Protein AF-0000000079156625 (afdb_homodimer)

Organism: Lactuca saligna (NCBI:txid75948)

Secondary structure (DSSP, 8-state):
-----SS---HHHHHHHHHHHHHHTTTSSS--HHHHHHHHHHS-HHHHHHHHHHHHHHHSS-HHHHHHHH--HHHHHHHHHHHHHHH-HHHHHHHHHHHHHSSSS--HHHHHHHHHHHTTTTHHHHHHHHHHHHSS-HHHHHHHH--HHHHHHHHHHH-S--/-----SS---HHHHHHHHHHHHHHTTTSSS--HHHHHHHHHHS-HHHHHHHHHHHHHHHSS-HHHHHHHH--HHHHHHHHHHHHHHH-HHHHHHHHHHHHHSSSS--HHHHHHHHHHHTTTTHHHHHHHHHHHHSS-HHHHHHHH--HHHHHHHHHHH-S--

Foldseek 3Di:
DPPPPDPDQDLVVLLVLLVQQCCQFVVDDAGPVVSLCVPLVPDDLLSLLSSQVSNCVPPVDGPLVRLPVRDDDPSSVVSNLSNCCSNAVLLSLLVQLCVQQDDPAHVVVSNVVSLVVCLVPCLVSNQVNNCVVPVDGSLVSLCVRDDDPSNVVSSVSSDDND/DPPPPDPDQDLVVLLVLLVQQCVQFVVDDAGPVVSLCVPLVRDDLLSLLSSQVSNCVPPVDGPLVRLPVRDDDPSSVVSNLSNCCSNAVLLSLLVQLCVQQDDPAHVVVSNVVSLVVCLVPCLVSNQVNNCVVPVDGSLVSLCVRDDDPSNVVSSVSSDDND

Sequence (324 aa):
MPRSEGPDVDRTIVEQDAKALFNAGEKRLGTDEQTFRSIFSERSRPHMDAVSSAYKNMFGNTLKKAIKSETSGNFEYALVTILQSAENPGKYFAKVLRKAMKGLGTDDKTLTRVIVTRTEMDMQYIKAEYYKKYGKTLTDAVHSETSSNYRTFLLSLLGPNTMPRSEGPDVDRTIVEQDAKALFNAGEKRLGTDEQTFRSIFSERSRPHMDAVSSAYKNMFGNTLKKAIKSETSGNFEYALVTILQSAENPGKYFAKVLRKAMKGLGTDDKTLTRVIVTRTEMDMQYIKAEYYKKYGKTLTDAVHSETSSNYRTFLLSLLGPNT

Nearest PDB structures (foldseek):
  8w5s-assembly3_C  TM=9.407E-01  e=4.201E-12  Homo sapiens
  2hyw-assembly1_A  TM=9.465E-01  e=7.504E-12  Homo sapiens
  1mcx-assembly1_A  TM=9.518E-01  e=1.159E-11  Sus scrofa
  7qql-assembly3_B  TM=9.372E-01  e=1.159E-11  Homo sapiens
  7qql-assembly1_C  TM=9.344E-01  e=2.637E-11  Homo sapiens

InterPro domains:
  IPR001464 Annexin [PR00196] (21-47)
  IPR001464 Annexin [PR00196] (101-121)
  IPR001464 Annexin [PR00196] (145-158)
  IPR018252 Annexin repeat, conserved site [PS00223] (105-157)
  IPR018502 Annexin repeat [PF00191] (16-82)
  IPR018502 Annexin repeat [PF00191] (92-157)
  IPR018502 Annexin repeat [PS51897] (12-84)
  IPR018502 Annexin repeat [PS51897] (88-159)
  IPR018502 Annexin repeat [SM00335] (30-82)
  IPR018502 Annexin repeat [SM00335] (105-157)
  IPR037104 Annexin superfamily [G3DSA:1.10.220.10] (3-88)
  IPR037104 Annexin superfamily [G3DSA:1.10.220.10] (89-160)
  IPR037104 Annexin superfamily [SSF47874] (2-160)

Structure (mmCIF, N/CA/C/O backbone):
data_AF-0000000079156625-model_v1
#
loop_
_entity.id
_entity.type
_entity.pdbx_description
1 polymer Annexin
#
loop_
_atom_site.group_PDB
_atom_site.id
_atom_site.type_symbol
_atom_site.label_atom_id
_atom_site.label_a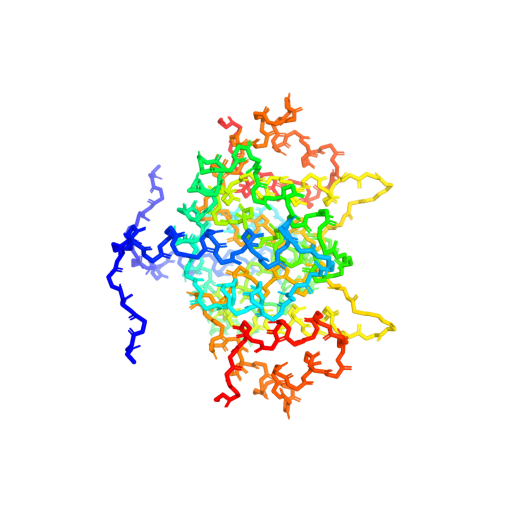lt_id
_atom_site.label_comp_id
_atom_site.label_asym_id
_atom_site.label_entity_id
_atom_site.label_seq_id
_atom_site.pdbx_PDB_ins_code
_atom_site.Cartn_x
_atom_site.Cartn_y
_atom_site.Cartn_z
_atom_site.occupancy
_atom_site.B_iso_or_equiv
_atom_site.auth_seq_id
_atom_site.auth_comp_id
_atom_site.auth_asym_id
_atom_site.auth_atom_id
_atom_site.pdbx_PDB_model_num
ATOM 1 N N . MET A 1 1 ? -2.869 9.516 29.156 1 22.44 1 MET A N 1
ATOM 2 C CA . MET A 1 1 ? -4.25 9.141 28.875 1 22.44 1 MET A CA 1
ATOM 3 C C . MET A 1 1 ? -4.328 8.273 27.625 1 22.44 1 MET A C 1
ATOM 5 O O . MET A 1 1 ? -3.771 8.625 26.578 1 22.44 1 MET A O 1
ATOM 9 N N . PRO A 1 2 ? -4.641 6.992 27.594 1 28.34 2 PRO A N 1
ATOM 10 C CA . PRO A 1 2 ? -4.598 6.133 26.406 1 28.34 2 PRO A CA 1
ATOM 11 C C . PRO A 1 2 ? -5.391 6.707 25.234 1 28.34 2 PRO A C 1
ATOM 13 O O . PRO A 1 2 ? -6.305 7.508 25.438 1 28.34 2 PRO A O 1
ATOM 16 N N . ARG A 1 3 ? -4.793 6.633 24.031 1 35.5 3 ARG A N 1
ATOM 17 C CA . ARG A 1 3 ? -5.535 7.07 22.844 1 35.5 3 ARG A CA 1
ATOM 18 C C . ARG A 1 3 ? -7 6.656 22.938 1 35.5 3 ARG A C 1
ATOM 20 O O . ARG A 1 3 ? -7.316 5.57 23.438 1 35.5 3 ARG A O 1
ATOM 27 N N . SER A 1 4 ? -7.957 7.504 23.281 1 40.31 4 SER A N 1
ATOM 28 C CA . SER A 1 4 ? -9.375 7.145 23.297 1 40.31 4 SER A CA 1
ATOM 29 C C . SER A 1 4 ? -9.695 6.137 22.188 1 40.31 4 SER A C 1
ATOM 31 O O . SER A 1 4 ? -9.383 6.371 21.016 1 40.31 4 SER A O 1
ATOM 33 N N . GLU A 1 5 ? -9.555 4.953 22.359 1 38.25 5 GLU A N 1
ATOM 34 C CA . GLU A 1 5 ? -9.82 3.83 21.453 1 38.25 5 GLU A CA 1
ATOM 35 C C . GLU A 1 5 ? -11.117 4.043 20.672 1 38.25 5 GLU A C 1
ATOM 37 O O . GLU A 1 5 ? -11.508 3.197 19.875 1 38.25 5 GLU A O 1
ATOM 42 N N . GLY A 1 6 ? -12.25 4.457 21.328 1 42.78 6 GLY A N 1
ATOM 43 C CA . GLY A 1 6 ? -13.523 4.367 20.641 1 42.78 6 GLY A CA 1
ATOM 44 C C . GLY A 1 6 ? -13.578 5.219 19.391 1 42.78 6 GLY A C 1
ATOM 45 O O . GLY A 1 6 ? -12.773 6.141 19.219 1 42.78 6 GLY A O 1
ATOM 46 N N . PRO A 1 7 ? -14.156 4.777 18.188 1 52.47 7 PRO A N 1
ATOM 47 C CA . PRO A 1 7 ? -14.398 5.453 16.922 1 52.47 7 PRO A CA 1
ATOM 48 C C . PRO A 1 7 ? -14.836 6.906 17.094 1 52.47 7 PRO A C 1
ATOM 50 O O . PRO A 1 7 ? -15 7.625 16.094 1 52.47 7 PRO A O 1
ATOM 53 N N . ASP A 1 8 ? -15.312 7.262 18.203 1 68.19 8 ASP A N 1
ATOM 54 C CA . ASP A 1 8 ? -16.031 8.531 18.219 1 68.19 8 ASP A CA 1
ATOM 55 C C . ASP A 1 8 ? -15.055 9.711 18.281 1 68.19 8 ASP A C 1
ATOM 57 O O . ASP A 1 8 ? -14.273 9.828 19.219 1 68.19 8 ASP A O 1
ATOM 61 N N . VAL A 1 9 ? -14.789 10.211 17.109 1 87.62 9 VAL A N 1
ATOM 62 C CA . VAL A 1 9 ? -13.992 11.422 16.938 1 87.62 9 VAL A CA 1
ATOM 63 C C . VAL A 1 9 ? -14.531 12.539 17.828 1 87.62 9 VAL A C 1
ATOM 65 O O . VAL A 1 9 ? -15.727 12.836 17.812 1 87.62 9 VAL A O 1
ATOM 68 N N . ASP A 1 10 ? -13.719 12.898 18.797 1 93.94 10 ASP A N 1
ATOM 69 C CA . ASP A 1 10 ? -14.055 14.008 19.688 1 93.94 10 ASP A CA 1
ATOM 70 C C . ASP A 1 10 ? -14.023 15.344 18.953 1 93.94 10 ASP A C 1
ATOM 72 O O . ASP A 1 10 ? -12.953 15.828 18.578 1 93.94 10 ASP A O 1
ATOM 76 N N . ARG A 1 11 ? -15.141 15.969 18.844 1 94.94 11 ARG A N 1
ATOM 77 C CA . ARG A 1 11 ? -15.289 17.203 18.062 1 94.94 11 ARG A CA 1
ATOM 78 C C . ARG A 1 11 ? -14.469 18.328 18.672 1 94.94 11 ARG A C 1
ATOM 80 O O . ARG A 1 11 ? -13.93 19.172 17.953 1 94.94 11 ARG A O 1
ATOM 87 N N . THR A 1 12 ? -14.414 18.344 19.922 1 97.06 12 THR A N 1
ATOM 88 C CA . THR A 1 12 ? -13.664 19.391 20.594 1 97.06 12 THR A CA 1
ATOM 89 C C . THR A 1 12 ? -12.172 19.281 20.281 1 97.06 12 THR A C 1
ATOM 91 O O . THR A 1 12 ? -11.531 20.281 19.953 1 97.06 12 THR A O 1
ATOM 94 N N . ILE A 1 13 ? -11.664 18.062 20.359 1 97.75 13 ILE A N 1
ATOM 95 C CA . ILE A 1 13 ? -10.25 17.859 20.078 1 97.75 13 ILE A CA 1
ATOM 96 C C . ILE A 1 13 ? -9.984 18.141 18.594 1 97.75 13 ILE A C 1
ATOM 98 O O . ILE A 1 13 ? -8.938 18.703 18.25 1 97.75 13 ILE A O 1
ATOM 102 N N . VAL A 1 14 ? -10.891 17.781 17.812 1 98.38 14 VAL A N 1
ATOM 103 C CA . VAL A 1 14 ? -10.797 18.031 16.375 1 98.38 14 VAL A CA 1
ATOM 104 C C . VAL A 1 14 ? -10.633 19.531 16.125 1 98.38 14 VAL A C 1
ATOM 106 O O . VAL A 1 14 ? -9.734 19.953 15.383 1 98.38 14 VAL A O 1
ATOM 109 N N . GLU A 1 15 ? -11.5 20.297 16.703 1 98.25 15 GLU A N 1
ATOM 110 C CA . GLU A 1 15 ? -11.453 21.734 16.5 1 98.25 15 GLU A CA 1
ATOM 111 C C . GLU A 1 15 ? -10.172 22.328 17.094 1 98.25 15 GLU A C 1
ATOM 113 O O . GLU A 1 15 ? -9.602 23.266 16.531 1 98.25 15 GLU A O 1
ATOM 118 N N . GLN A 1 16 ? -9.789 21.812 18.156 1 98.38 16 GLN A N 1
ATOM 119 C CA . GLN A 1 16 ? -8.539 22.234 18.781 1 98.38 16 GLN A CA 1
ATOM 120 C C . GLN A 1 16 ? -7.348 21.953 17.859 1 98.38 16 GLN A C 1
ATOM 122 O O . GLN A 1 16 ? -6.465 22.797 17.703 1 98.38 16 GLN A O 1
ATOM 127 N N . ASP A 1 17 ? -7.32 20.766 17.297 1 98.56 17 ASP A N 1
ATOM 128 C CA . ASP A 1 17 ? -6.238 20.406 16.375 1 98.56 17 ASP A CA 1
ATOM 129 C C . ASP A 1 17 ? -6.262 21.281 15.125 1 98.56 17 ASP A C 1
ATOM 131 O O . ASP A 1 17 ? -5.215 21.719 14.648 1 98.56 17 ASP A O 1
ATOM 135 N N . ALA A 1 18 ? -7.453 21.531 14.602 1 98.56 18 ALA A N 1
ATOM 136 C CA . ALA A 1 18 ? -7.566 22.422 13.445 1 98.56 18 ALA A CA 1
ATOM 137 C C . ALA A 1 18 ? -7 23.797 13.758 1 98.56 18 ALA A C 1
ATOM 139 O O . ALA A 1 18 ? -6.238 24.359 12.961 1 98.56 18 ALA A O 1
ATOM 140 N N . LYS A 1 19 ? -7.352 24.312 14.914 1 98.38 19 LYS A N 1
ATOM 141 C CA . LYS A 1 19 ? -6.852 25.625 15.336 1 98.38 19 LYS A CA 1
ATOM 142 C C . LYS A 1 19 ? -5.34 25.594 15.539 1 98.38 19 LYS A C 1
ATOM 144 O O . LYS A 1 19 ? -4.641 26.547 15.164 1 98.38 19 LYS A O 1
ATOM 149 N N . ALA A 1 20 ? -4.895 24.547 16.156 1 98.5 20 ALA A N 1
ATOM 150 C CA . ALA A 1 20 ? -3.459 24.406 16.391 1 98.5 20 ALA A CA 1
ATOM 151 C C . ALA A 1 20 ? -2.688 24.391 15.078 1 98.5 20 ALA A C 1
ATOM 153 O O . ALA A 1 20 ? -1.635 25.031 14.969 1 98.5 20 ALA A O 1
ATOM 154 N N . LEU A 1 21 ? -3.184 23.734 14.109 1 98.38 21 LEU A N 1
ATOM 155 C CA . LEU A 1 21 ? -2.537 23.656 12.805 1 98.38 21 LEU A CA 1
ATOM 156 C C . LEU A 1 21 ? -2.564 25.016 12.117 1 98.38 21 LEU A C 1
ATOM 158 O O . LEU A 1 21 ? -1.577 25.438 11.5 1 98.38 21 LEU A O 1
ATOM 162 N N . PHE A 1 22 ? -3.664 25.688 12.211 1 98 22 PHE A N 1
ATOM 163 C CA . PHE A 1 22 ? -3.785 27.016 11.617 1 98 22 PHE A CA 1
ATOM 164 C C . PHE A 1 22 ? -2.771 27.984 12.227 1 98 22 PHE A C 1
ATOM 166 O O . PHE A 1 22 ? -2.074 28.688 11.508 1 98 22 PHE A O 1
ATOM 173 N N . ASN A 1 23 ? -2.686 27.922 13.57 1 97.75 23 ASN A N 1
ATOM 174 C CA . ASN A 1 23 ? -1.759 28.781 14.297 1 97.75 23 ASN A CA 1
ATOM 175 C C . ASN A 1 23 ? -0.306 28.422 13.992 1 97.75 23 ASN A C 1
ATOM 177 O O . ASN A 1 23 ? 0.559 29.297 13.977 1 97.75 23 ASN A O 1
ATOM 181 N N . ALA A 1 24 ? -0.064 27.172 13.695 1 97.69 24 ALA A N 1
ATOM 182 C CA . ALA A 1 24 ? 1.287 26.656 13.469 1 97.69 24 ALA A CA 1
ATOM 183 C C . ALA A 1 24 ? 1.753 26.938 12.047 1 97.69 24 ALA A C 1
ATOM 185 O O . ALA A 1 24 ? 2.941 26.812 11.734 1 97.69 24 ALA A O 1
ATOM 186 N N . GLY A 1 25 ? 0.87 27.344 11.227 1 94.81 25 GLY A N 1
ATOM 187 C CA . GLY A 1 25 ? 1.196 27.531 9.828 1 94.81 25 GLY A CA 1
ATOM 188 C C . GLY A 1 25 ? 0.835 28.906 9.305 1 94.81 25 GLY A C 1
ATOM 189 O O . GLY A 1 25 ? 1.654 29.828 9.352 1 94.81 25 GLY A O 1
ATOM 190 N N . GLU A 1 26 ? -0.393 29.078 8.961 1 89.12 26 GLU A N 1
ATOM 191 C CA . GLU A 1 26 ? -0.86 30.234 8.211 1 89.12 26 GLU A CA 1
ATOM 192 C C . GLU A 1 26 ? -0.824 31.5 9.062 1 89.12 26 GLU A C 1
ATOM 194 O O . GLU A 1 26 ? -0.693 32.625 8.539 1 89.12 26 GLU A O 1
ATOM 199 N N . LYS A 1 27 ? -0.922 31.391 10.328 1 87.75 27 LYS A N 1
ATOM 200 C CA . LYS A 1 27 ? -1.071 32.562 11.195 1 87.75 27 LYS A CA 1
ATOM 201 C C . LYS A 1 27 ? 0.284 33.031 11.703 1 87.75 27 LYS A C 1
ATOM 203 O O . LYS A 1 27 ? 0.351 33.906 12.586 1 87.75 27 LYS A O 1
ATOM 208 N N . ARG A 1 28 ? 1.403 32.438 11.25 1 86.25 28 ARG A N 1
ATOM 209 C CA . ARG A 1 28 ? 2.707 32.875 11.742 1 86.25 28 ARG A CA 1
ATOM 210 C C . ARG A 1 28 ? 3.723 32.969 10.602 1 86.25 28 ARG A C 1
ATOM 212 O O . ARG A 1 28 ? 3.525 32.375 9.547 1 86.25 28 ARG A O 1
ATOM 219 N N . LEU A 1 29 ? 4.738 33.719 11.039 1 87.88 29 LEU A N 1
ATOM 220 C CA . LEU A 1 29 ? 5.898 33.719 10.148 1 87.88 29 LEU A CA 1
ATOM 221 C C . LEU A 1 29 ? 6.691 32.406 10.32 1 87.88 29 LEU A C 1
ATOM 223 O O . LEU A 1 29 ? 7.125 32.094 11.43 1 87.88 29 LEU A O 1
ATOM 227 N N . GLY A 1 30 ? 6.805 31.75 9.234 1 88.06 30 GLY A N 1
ATOM 228 C CA . GLY A 1 30 ? 7.418 30.438 9.297 1 88.06 30 GLY A CA 1
ATOM 229 C C . GLY A 1 30 ? 6.434 29.328 9.648 1 88.06 30 GLY A C 1
ATOM 230 O O . GLY A 1 30 ? 5.223 29.547 9.609 1 88.06 30 GLY A O 1
ATOM 231 N N . THR A 1 31 ? 6.887 28.125 9.781 1 93.5 31 THR A N 1
ATOM 232 C CA . THR A 1 31 ? 6.02 26.984 10.078 1 93.5 31 THR A CA 1
ATOM 233 C C . THR A 1 31 ? 6.531 26.219 11.297 1 93.5 31 THR A C 1
ATOM 235 O O . THR A 1 31 ? 7.73 25.969 11.414 1 93.5 31 THR A O 1
ATOM 238 N N . ASP A 1 32 ? 5.633 26.062 12.289 1 96 32 ASP A N 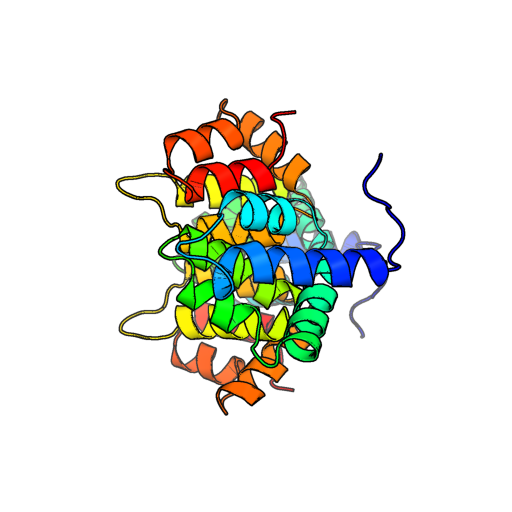1
ATOM 239 C CA . ASP A 1 32 ? 5.906 25.156 13.398 1 96 32 ASP A CA 1
ATOM 240 C C . ASP A 1 32 ? 5.719 23.703 12.984 1 96 32 ASP A C 1
ATOM 242 O O . ASP A 1 32 ? 4.676 23.109 13.25 1 96 32 ASP A O 1
ATOM 246 N N . GLU A 1 33 ? 6.758 23.078 12.539 1 95.06 33 GLU A N 1
ATOM 247 C CA . GLU A 1 33 ? 6.691 21.734 11.992 1 95.06 33 GLU A CA 1
ATOM 248 C C . GLU A 1 33 ? 6.453 20.703 13.094 1 95.06 33 GLU A C 1
ATOM 250 O O . GLU A 1 33 ? 5.918 19.625 12.836 1 95.06 33 GLU A O 1
ATOM 255 N N . GLN A 1 34 ? 6.883 21.078 14.281 1 95.62 34 GLN A N 1
ATOM 256 C CA . GLN A 1 34 ? 6.684 20.156 15.398 1 95.62 34 GLN A CA 1
ATOM 257 C C . GLN A 1 34 ? 5.195 19.922 15.664 1 95.62 34 GLN A C 1
ATOM 259 O O . GLN A 1 34 ? 4.777 18.797 15.938 1 95.62 34 GLN A O 1
ATOM 264 N N . THR A 1 35 ? 4.406 20.984 15.602 1 97.56 35 THR A N 1
ATOM 265 C CA . THR A 1 35 ? 2.967 20.859 15.805 1 97.56 35 THR A CA 1
ATOM 266 C C . THR A 1 35 ? 2.34 19.984 14.719 1 97.56 35 THR A C 1
ATOM 268 O O . THR A 1 35 ? 1.523 19.109 15.008 1 97.56 35 THR A O 1
ATOM 271 N N . PHE A 1 36 ? 2.721 20.219 13.461 1 97.81 36 PHE A N 1
ATOM 272 C CA . PHE A 1 36 ? 2.256 19.375 12.367 1 97.81 36 PHE A CA 1
ATOM 273 C C . PHE A 1 36 ? 2.635 17.922 12.609 1 97.81 36 PHE A C 1
ATOM 275 O O . PHE A 1 36 ? 1.777 17.031 12.562 1 97.81 36 PHE A O 1
ATOM 282 N N . ARG A 1 37 ? 3.902 17.703 12.93 1 96.62 37 ARG A N 1
ATOM 283 C CA . ARG A 1 37 ? 4.418 16.344 13.141 1 96.62 37 ARG A CA 1
ATOM 284 C C . ARG A 1 37 ? 3.646 15.641 14.25 1 96.62 37 ARG A C 1
ATOM 286 O O . ARG A 1 37 ? 3.242 14.484 14.094 1 96.62 37 ARG A O 1
ATOM 293 N N . SER A 1 38 ? 3.438 16.344 15.336 1 97.25 38 SER A N 1
ATOM 294 C CA . SER A 1 38 ? 2.768 15.75 16.484 1 97.25 38 SER A CA 1
ATOM 295 C C . SER A 1 38 ? 1.331 15.359 16.156 1 97.25 38 SER A C 1
ATOM 297 O O . SER A 1 38 ? 0.925 14.219 16.375 1 97.25 38 SER A O 1
ATOM 299 N N . ILE A 1 39 ? 0.568 16.203 15.562 1 98.06 39 ILE A N 1
ATOM 300 C CA . ILE A 1 39 ? -0.844 15.953 15.289 1 98.06 39 ILE A CA 1
ATOM 301 C C . ILE A 1 39 ? -0.982 14.859 14.227 1 98.06 39 ILE A C 1
ATOM 303 O O . ILE A 1 39 ? -1.729 13.898 14.414 1 98.06 39 ILE A O 1
ATOM 307 N N . PHE A 1 40 ? -0.193 14.93 13.188 1 98 40 PHE A N 1
ATOM 308 C CA . PHE A 1 40 ? -0.322 14 12.07 1 98 40 PHE A CA 1
ATOM 309 C C . PHE A 1 40 ? 0.186 12.617 12.461 1 98 40 PHE A C 1
ATOM 311 O O . PHE A 1 40 ? -0.279 11.602 11.93 1 98 40 PHE A O 1
ATOM 318 N N . SER A 1 41 ? 1.138 12.523 13.359 1 96.69 41 SER A N 1
ATOM 319 C CA . SER A 1 41 ? 1.678 11.211 13.711 1 96.69 41 SER A CA 1
ATOM 320 C C . SER A 1 41 ? 0.858 10.562 14.82 1 96.69 41 SER A C 1
ATOM 322 O O . SER A 1 41 ? 0.832 9.336 14.938 1 96.69 41 SER A O 1
ATOM 324 N N . GLU A 1 42 ? 0.089 11.336 15.609 1 96 42 GLU A N 1
ATOM 325 C CA . GLU A 1 42 ? -0.562 10.812 16.797 1 96 42 GLU A CA 1
ATOM 326 C C . GLU A 1 42 ? -2.043 10.547 16.547 1 96 42 GLU A C 1
ATOM 328 O O . GLU A 1 42 ? -2.66 9.734 17.25 1 96 42 GLU A O 1
ATOM 333 N N . ARG A 1 43 ? -2.586 11.242 15.617 1 97 43 ARG A N 1
ATOM 334 C CA . ARG A 1 43 ? -4.027 11.156 15.414 1 97 43 ARG A CA 1
ATOM 335 C C . ARG A 1 43 ? -4.379 10.086 14.391 1 97 43 ARG A C 1
ATOM 337 O O . ARG A 1 43 ? -3.607 9.828 13.461 1 97 43 ARG A O 1
ATOM 344 N N . SER A 1 44 ? -5.598 9.5 14.594 1 96.12 44 SER A N 1
ATOM 345 C CA . SER A 1 44 ? -6.078 8.445 13.711 1 96.12 44 SER A CA 1
ATOM 346 C C . SER A 1 44 ? -6.586 9.016 12.391 1 96.12 44 SER A C 1
ATOM 348 O O . SER A 1 44 ? -6.836 10.219 12.281 1 96.12 44 SER A O 1
ATOM 350 N N . ARG A 1 45 ? -6.758 8.141 11.445 1 95.44 45 ARG A N 1
ATOM 351 C CA . ARG A 1 45 ? -7.23 8.531 10.125 1 95.44 45 ARG A CA 1
ATOM 352 C C . ARG A 1 45 ? -8.617 9.172 10.203 1 95.44 45 ARG A C 1
ATOM 354 O O . ARG A 1 45 ? -8.852 10.242 9.633 1 95.44 45 ARG A O 1
ATOM 361 N N . PRO A 1 46 ? -9.578 8.547 10.914 1 96.94 46 PRO A N 1
ATOM 362 C CA . PRO A 1 46 ? -10.875 9.219 11.023 1 96.94 46 PRO A CA 1
ATOM 363 C C . PRO A 1 46 ? -10.781 10.594 11.664 1 96.94 46 PRO A C 1
ATOM 365 O O . PRO A 1 46 ? -11.484 11.523 11.258 1 96.94 46 PRO A O 1
ATOM 368 N N . HIS A 1 47 ? -9.922 10.703 12.672 1 97.94 47 HIS A N 1
ATOM 369 C CA . HIS A 1 47 ? -9.727 12 13.312 1 97.94 47 HIS A CA 1
ATOM 370 C C . HIS A 1 47 ? -9.164 13.023 12.328 1 97.94 47 HIS A C 1
ATOM 372 O O . HIS A 1 47 ? -9.641 14.156 12.273 1 97.94 47 HIS A O 1
ATOM 378 N N . MET A 1 48 ? -8.211 12.641 11.531 1 98.19 48 MET A N 1
ATOM 379 C CA . MET A 1 48 ? -7.59 13.555 10.578 1 98.19 48 MET A CA 1
ATOM 380 C C . MET A 1 48 ? -8.586 13.977 9.508 1 98.19 48 MET A C 1
ATOM 382 O O . MET A 1 48 ? -8.539 15.109 9.023 1 98.19 48 MET A O 1
ATOM 386 N N . ASP A 1 49 ? -9.445 13.047 9.133 1 98.25 49 ASP A N 1
ATOM 387 C CA . ASP A 1 49 ? -10.516 13.398 8.203 1 98.25 49 ASP A CA 1
ATOM 388 C C . ASP A 1 49 ? -11.414 14.484 8.789 1 98.25 49 ASP A C 1
ATOM 390 O O . ASP A 1 49 ? -11.75 15.453 8.102 1 98.25 49 ASP A O 1
ATO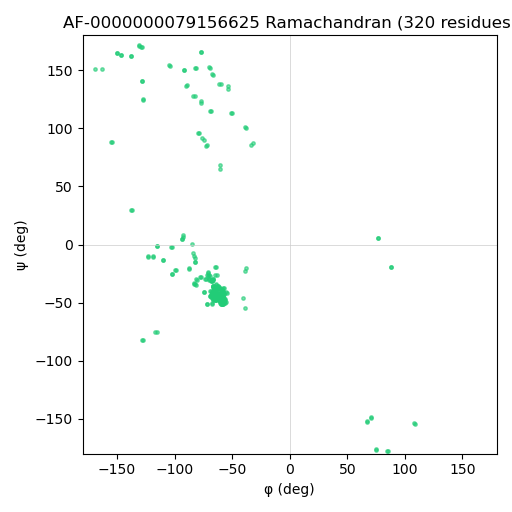M 394 N N . ALA A 1 50 ? -11.758 14.352 10.031 1 98.44 50 ALA A N 1
ATOM 395 C CA . ALA A 1 50 ? -12.578 15.344 10.727 1 98.44 50 ALA A CA 1
ATOM 396 C C . ALA A 1 50 ? -11.836 16.672 10.859 1 98.44 50 ALA A C 1
ATOM 398 O O . ALA A 1 50 ? -12.438 17.734 10.703 1 98.44 50 ALA A O 1
ATOM 399 N N . VAL A 1 51 ? -10.547 16.609 11.133 1 98.69 51 VAL A N 1
ATOM 400 C CA . VAL A 1 51 ? -9.727 17.812 11.25 1 98.69 51 VAL A CA 1
ATOM 401 C C . VAL A 1 51 ? -9.719 18.578 9.922 1 98.69 51 VAL A C 1
ATOM 403 O O . VAL A 1 51 ? -9.82 19.797 9.898 1 98.69 51 VAL A O 1
ATOM 406 N N . SER A 1 52 ? -9.57 17.797 8.867 1 98.56 52 SER A N 1
ATOM 407 C CA . SER A 1 52 ? -9.578 18.406 7.539 1 98.56 52 SER A CA 1
ATOM 408 C C . SER A 1 52 ? -10.867 19.172 7.285 1 98.56 52 SER A C 1
ATOM 410 O O . SER A 1 52 ? -10.828 20.312 6.832 1 98.56 52 SER A O 1
ATOM 412 N N . SER A 1 53 ? -11.953 18.641 7.582 1 98.31 53 SER A N 1
ATOM 413 C CA . SER A 1 53 ? -13.258 19.266 7.402 1 98.31 53 SER A CA 1
ATOM 414 C C . SER A 1 53 ? -13.398 20.5 8.305 1 98.31 53 SER A C 1
ATOM 416 O O . SER A 1 53 ? -13.867 21.547 7.859 1 98.31 53 SER A O 1
ATOM 418 N N . ALA A 1 54 ? -13.039 20.344 9.57 1 98.31 54 ALA A N 1
ATOM 419 C CA . ALA A 1 54 ? -13.125 21.438 10.523 1 98.31 54 ALA A CA 1
ATOM 420 C C . ALA A 1 54 ? -12.258 22.609 10.086 1 98.31 54 ALA A C 1
ATOM 422 O O . ALA A 1 54 ? -12.664 23.766 10.195 1 98.31 54 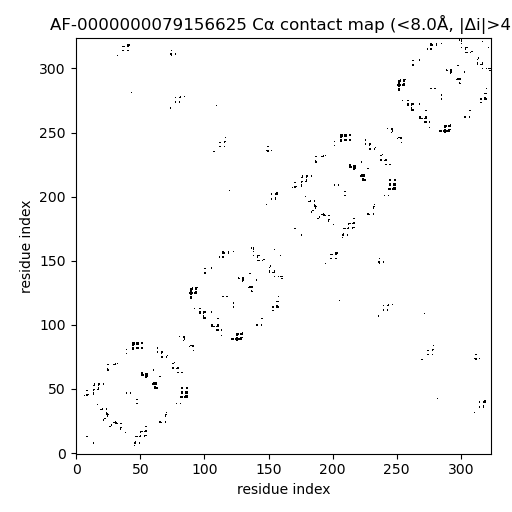ALA A O 1
ATOM 423 N N . TYR A 1 55 ? -11.078 22.312 9.656 1 98.62 55 TYR A N 1
ATOM 424 C CA . TYR A 1 55 ? -10.148 23.328 9.195 1 98.62 55 TYR A CA 1
ATOM 425 C C . TYR A 1 55 ? -10.766 24.172 8.086 1 98.62 55 TYR A C 1
ATOM 427 O O . TYR A 1 55 ? -10.719 25.406 8.133 1 98.62 55 TYR A O 1
ATOM 435 N N . LYS A 1 56 ? -11.32 23.5 7.109 1 98.12 56 LYS A N 1
ATOM 436 C CA . LYS A 1 56 ? -11.961 24.172 5.988 1 98.12 56 LYS A CA 1
ATOM 437 C C . LYS A 1 56 ? -13.133 25.031 6.457 1 98.12 56 LYS A C 1
ATOM 439 O O . LYS A 1 56 ? -13.281 26.172 6.035 1 98.12 56 LYS A O 1
ATOM 444 N N . ASN A 1 57 ? -13.93 24.484 7.297 1 98 57 ASN A N 1
ATOM 445 C CA . ASN A 1 57 ? -15.109 25.188 7.793 1 98 57 ASN A CA 1
ATOM 446 C C . ASN A 1 57 ? -14.727 26.422 8.609 1 98 57 ASN A C 1
ATOM 448 O O . ASN A 1 57 ? -15.383 27.453 8.523 1 98 57 ASN A O 1
ATOM 452 N N . MET A 1 58 ? -13.703 26.312 9.367 1 97.56 58 MET A N 1
ATOM 453 C CA . MET A 1 58 ? -13.32 27.359 10.312 1 97.56 58 MET A CA 1
ATOM 454 C C . MET A 1 58 ? -12.547 28.469 9.609 1 97.56 58 MET A C 1
ATOM 456 O O . MET A 1 58 ? -12.664 29.641 9.969 1 97.56 58 MET A O 1
ATOM 460 N N . PHE A 1 59 ? -11.758 28.125 8.625 1 96.94 59 PHE A N 1
ATOM 461 C CA . PHE A 1 59 ? -10.797 29.109 8.141 1 96.94 59 PHE A CA 1
ATOM 462 C C . PHE A 1 59 ? -11 29.359 6.648 1 96.94 59 PHE A C 1
ATOM 464 O O . PHE A 1 59 ? -10.375 30.266 6.078 1 96.94 59 PHE A O 1
ATOM 471 N N . GLY A 1 60 ? -11.805 28.562 5.977 1 94.69 60 GLY A N 1
ATOM 472 C CA . GLY A 1 60 ? -12.18 28.812 4.598 1 94.69 60 GLY A CA 1
ATOM 473 C C . GLY A 1 60 ? -11.211 28.219 3.594 1 94.69 60 GLY A C 1
ATOM 474 O O . GLY A 1 60 ? -11.531 28.094 2.412 1 94.69 60 GLY A O 1
ATOM 475 N N . ASN A 1 61 ? -10.039 27.938 4.051 1 95.62 61 ASN A N 1
ATOM 476 C CA . ASN A 1 61 ? -9.031 27.281 3.229 1 95.62 61 ASN A CA 1
ATOM 477 C C . ASN A 1 61 ? -8.883 25.812 3.602 1 95.62 61 ASN A C 1
ATOM 479 O O . ASN A 1 61 ? -9.156 25.422 4.738 1 95.62 61 ASN A O 1
ATOM 483 N N . THR A 1 62 ? -8.438 24.984 2.637 1 97.94 62 THR A N 1
ATOM 484 C CA . THR A 1 62 ? -8.297 23.562 2.967 1 97.94 62 THR A CA 1
ATOM 485 C C . THR A 1 62 ? -6.977 23.312 3.693 1 97.94 62 THR A C 1
ATOM 487 O O . THR A 1 62 ? -5.984 24 3.447 1 97.94 62 THR A O 1
ATOM 490 N N . LEU A 1 63 ? -7.004 22.344 4.461 1 98.38 63 LEU A N 1
ATOM 491 C CA . LEU A 1 63 ? -5.789 21.953 5.172 1 98.38 63 LEU A CA 1
ATOM 492 C C . LEU A 1 63 ? -4.707 21.516 4.191 1 98.38 63 LEU A C 1
ATOM 494 O O . LEU A 1 63 ? -3.521 21.781 4.41 1 98.38 63 LEU A O 1
ATOM 498 N N . LYS A 1 64 ? -5.062 20.828 3.143 1 98.19 64 LYS A N 1
ATOM 499 C CA . LYS A 1 64 ? -4.105 20.406 2.123 1 98.19 64 LYS A CA 1
ATOM 500 C C . LYS A 1 64 ? -3.363 21.609 1.538 1 98.19 64 LYS A C 1
ATOM 502 O O . LYS A 1 64 ? -2.135 21.578 1.432 1 98.19 64 LYS A O 1
ATOM 507 N N . LYS A 1 65 ? -4.105 22.641 1.129 1 97.88 65 LYS A N 1
ATOM 508 C CA . LYS A 1 65 ? -3.49 23.844 0.588 1 97.88 65 LYS A CA 1
ATOM 509 C C . LYS A 1 65 ? -2.555 24.484 1.607 1 97.88 65 LYS A C 1
ATOM 511 O O . LYS A 1 65 ? -1.479 24.969 1.251 1 97.88 65 LYS A O 1
ATOM 516 N N . ALA A 1 66 ? -3.029 24.562 2.865 1 97.62 66 ALA A N 1
ATOM 517 C CA . ALA A 1 66 ? -2.197 25.109 3.932 1 97.62 66 ALA A CA 1
ATOM 518 C C . ALA A 1 66 ? -0.889 24.328 4.062 1 97.62 66 ALA A C 1
ATOM 520 O O . ALA A 1 66 ? 0.187 24.922 4.156 1 97.62 66 ALA A O 1
ATOM 521 N N . ILE A 1 67 ? -0.92 22.984 4.031 1 98.12 67 ILE A N 1
ATOM 522 C CA . ILE A 1 67 ? 0.27 22.141 4.133 1 98.12 67 ILE A CA 1
ATOM 523 C C . ILE A 1 67 ? 1.227 22.453 2.986 1 98.12 67 ILE A C 1
ATOM 525 O O . ILE A 1 67 ? 2.424 22.656 3.205 1 98.12 67 ILE A O 1
ATOM 529 N N . LYS A 1 68 ? 0.72 22.562 1.832 1 97.62 68 LYS A N 1
ATOM 530 C CA . LYS A 1 68 ? 1.54 22.766 0.641 1 97.62 68 LYS A CA 1
ATOM 531 C C . LYS A 1 68 ? 2.197 24.141 0.655 1 97.62 68 LYS A C 1
ATOM 533 O O . LYS A 1 68 ? 3.307 24.312 0.144 1 97.62 68 LYS A O 1
ATOM 538 N N . SER A 1 69 ? 1.543 25.141 1.258 1 96.56 69 SER A N 1
ATOM 539 C CA . SER A 1 69 ? 2.076 26.5 1.326 1 96.56 69 SER A CA 1
ATOM 540 C C . SER A 1 69 ? 3.104 26.625 2.445 1 96.56 69 SER A C 1
ATOM 542 O O . SER A 1 69 ? 4.039 27.422 2.344 1 96.56 69 SER A O 1
ATOM 544 N N . GLU A 1 70 ? 2.969 25.844 3.529 1 95.81 70 GLU A N 1
ATOM 545 C CA . GLU A 1 70 ? 3.725 26.047 4.762 1 95.81 70 GLU A CA 1
ATOM 546 C C . GLU A 1 70 ? 4.914 25.094 4.84 1 95.81 70 GLU A C 1
ATOM 548 O O . GLU A 1 70 ? 5.828 25.297 5.641 1 95.81 70 GLU A O 1
ATOM 553 N N . THR A 1 71 ? 4.906 23.984 4.129 1 95.94 71 THR A N 1
ATOM 554 C CA . THR A 1 71 ? 5.934 22.953 4.211 1 95.94 71 THR A CA 1
ATOM 555 C C . THR A 1 71 ? 6.445 22.594 2.818 1 95.94 71 THR A C 1
ATOM 557 O O . THR A 1 71 ? 5.934 23.094 1.813 1 95.94 71 THR A O 1
ATOM 560 N N . SER A 1 72 ? 7.516 21.828 2.818 1 95.56 72 SER A N 1
ATOM 561 C CA . SER A 1 72 ? 8.094 21.469 1.526 1 95.56 72 SER A CA 1
ATOM 562 C C . SER A 1 72 ? 8.766 20.109 1.573 1 95.56 72 SER A C 1
ATOM 564 O O . SER A 1 72 ? 8.891 19.5 2.643 1 95.56 72 SER A O 1
ATOM 566 N N . GLY A 1 73 ? 9.039 19.547 0.322 1 96.25 73 GLY A N 1
ATOM 567 C CA . GLY A 1 73 ? 9.852 18.344 0.188 1 96.25 73 GLY A CA 1
ATOM 568 C C . GLY A 1 73 ? 9.156 17.094 0.685 1 96.25 73 GLY A C 1
ATOM 569 O O . GLY A 1 73 ? 7.938 16.953 0.541 1 96.25 73 GLY A O 1
ATOM 570 N N . ASN A 1 74 ? 9.938 16.203 1.175 1 97.44 74 ASN A N 1
ATOM 571 C CA . ASN A 1 74 ? 9.414 14.906 1.596 1 97.44 74 ASN A CA 1
ATOM 572 C C . ASN A 1 74 ? 8.5 15.031 2.809 1 97.44 74 ASN A C 1
ATOM 574 O O . ASN A 1 74 ? 7.539 14.273 2.949 1 97.44 74 ASN A O 1
ATOM 578 N N . PHE A 1 75 ? 8.797 16.062 3.656 1 97.56 75 PHE A N 1
ATOM 579 C CA . PHE A 1 75 ? 7.918 16.297 4.793 1 97.56 75 PHE A CA 1
ATOM 580 C C . PHE A 1 75 ? 6.52 16.688 4.324 1 97.56 75 PHE A C 1
ATOM 582 O O . PHE A 1 75 ? 5.523 16.141 4.801 1 97.56 75 PHE A O 1
ATOM 589 N N . GLU A 1 76 ? 6.43 17.594 3.383 1 98.19 76 GLU A N 1
ATOM 590 C CA . GLU A 1 76 ? 5.16 17.969 2.77 1 98.19 76 GLU A CA 1
ATOM 591 C C . GLU A 1 76 ? 4.445 16.766 2.178 1 98.19 76 GLU A C 1
ATOM 593 O O . GLU A 1 76 ? 3.254 16.562 2.418 1 98.19 76 GLU A O 1
ATOM 598 N N . TYR A 1 77 ? 5.152 15.977 1.46 1 98.19 77 TYR A N 1
ATOM 599 C CA . TYR A 1 77 ? 4.59 14.812 0.796 1 98.19 77 TYR A CA 1
ATOM 600 C C . TYR A 1 77 ? 3.982 13.844 1.809 1 98.19 77 TYR A C 1
ATOM 602 O O . TYR A 1 77 ? 2.898 13.305 1.585 1 98.19 77 TYR A O 1
ATOM 610 N N . ALA A 1 78 ? 4.684 13.625 2.904 1 98.5 78 ALA A N 1
ATOM 611 C CA . ALA A 1 78 ? 4.203 12.703 3.926 1 98.5 78 ALA A CA 1
ATOM 612 C C . ALA A 1 78 ? 2.91 13.203 4.559 1 98.5 78 ALA A C 1
ATOM 614 O O . ALA A 1 78 ? 1.957 12.438 4.73 1 98.5 78 ALA A O 1
ATOM 615 N N . LEU A 1 79 ? 2.852 14.508 4.898 1 98.62 79 LEU A N 1
ATOM 616 C CA . LEU A 1 79 ? 1.656 15.094 5.496 1 98.62 79 LEU A CA 1
ATOM 617 C C . LEU A 1 79 ? 0.468 14.992 4.547 1 98.62 79 LEU A C 1
ATOM 619 O O . LEU A 1 79 ? -0.625 14.594 4.949 1 98.62 79 LEU A O 1
ATOM 623 N N . VAL A 1 80 ? 0.707 15.336 3.293 1 98.62 80 VAL A N 1
ATOM 624 C CA . VAL A 1 80 ? -0.351 15.32 2.287 1 98.62 80 VAL A CA 1
ATOM 625 C C . VAL A 1 80 ? -0.832 13.883 2.072 1 98.62 80 VAL A C 1
ATOM 627 O O . VAL A 1 80 ? -2.027 13.648 1.88 1 98.62 80 VAL A O 1
ATOM 630 N N . THR A 1 81 ? 0.1 12.945 2.078 1 98.69 81 THR A N 1
ATOM 631 C CA . THR A 1 81 ? -0.25 11.531 1.921 1 98.69 81 THR A CA 1
ATOM 632 C C . THR A 1 81 ? -1.183 11.078 3.041 1 98.69 81 THR A C 1
ATOM 634 O O . THR A 1 81 ? -2.193 10.422 2.787 1 98.69 81 THR A O 1
ATOM 637 N N . ILE A 1 82 ? -0.883 11.414 4.293 1 98.62 82 ILE A N 1
ATOM 638 C CA . ILE A 1 82 ? -1.743 11.055 5.418 1 98.62 82 ILE A CA 1
ATOM 639 C C . ILE A 1 82 ? -3.121 11.688 5.23 1 98.62 82 ILE A C 1
ATOM 641 O O . ILE A 1 82 ? -4.145 11.008 5.371 1 98.62 82 ILE A O 1
ATOM 645 N N . LEU A 1 83 ? -3.123 12.961 4.914 1 98.62 83 LEU A N 1
ATOM 646 C CA . LEU A 1 83 ? -4.371 13.703 4.801 1 98.62 83 LEU A CA 1
ATOM 647 C C . LEU A 1 83 ? -5.254 13.125 3.699 1 98.62 83 LEU A C 1
ATOM 649 O O . LEU A 1 83 ? -6.438 12.859 3.92 1 98.62 83 LEU A O 1
ATOM 653 N N . GLN A 1 84 ? -4.672 12.867 2.564 1 98.38 84 GLN A N 1
ATOM 654 C CA . GLN A 1 84 ? -5.426 12.336 1.433 1 98.38 84 GLN A CA 1
ATOM 655 C C . GLN A 1 84 ? -5.922 10.922 1.713 1 98.38 84 GLN A C 1
ATOM 657 O O . GLN A 1 84 ? -7.035 10.562 1.332 1 98.38 84 GLN A O 1
ATOM 662 N N . SER A 1 85 ? -5.09 10.148 2.311 1 97.56 85 SER A N 1
ATOM 663 C CA . SER A 1 85 ? -5.484 8.781 2.631 1 97.56 85 SER A CA 1
ATOM 664 C C . SER A 1 85 ? -6.586 8.758 3.684 1 97.56 85 SER A C 1
ATOM 666 O O . SER A 1 85 ? -7.402 7.832 3.717 1 97.56 85 SER A O 1
ATOM 668 N N . ALA A 1 86 ? -6.598 9.727 4.57 1 97.25 86 ALA A N 1
ATOM 669 C CA . ALA A 1 86 ? -7.625 9.836 5.605 1 97.25 86 ALA A CA 1
ATOM 670 C C . ALA A 1 86 ? -8.945 10.328 5.02 1 97.25 86 ALA A C 1
ATOM 672 O O . ALA A 1 86 ? -10.016 9.812 5.363 1 97.25 86 ALA A O 1
ATOM 673 N N . GLU A 1 87 ? -8.859 11.281 4.121 1 97.81 87 GLU A N 1
ATOM 674 C CA . GLU A 1 87 ? -10.047 11.906 3.549 1 97.81 87 GLU A CA 1
ATOM 675 C C . GLU A 1 87 ? -10.773 10.953 2.6 1 97.81 87 GLU A C 1
ATOM 677 O O . GLU A 1 87 ? -11.992 10.812 2.666 1 97.81 87 GLU A O 1
ATOM 682 N N . ASN A 1 88 ? -10.031 10.406 1.707 1 98 88 ASN A N 1
ATOM 683 C CA . ASN A 1 88 ? -10.578 9.539 0.671 1 98 88 ASN A CA 1
ATOM 684 C C . ASN A 1 88 ? -9.523 8.562 0.152 1 98 88 ASN A C 1
ATOM 686 O O . ASN A 1 88 ? -8.883 8.812 -0.87 1 98 88 ASN A O 1
ATOM 690 N N . PRO A 1 89 ? -9.406 7.391 0.82 1 97.5 89 PRO A N 1
ATOM 691 C CA . PRO A 1 89 ? -8.391 6.418 0.405 1 97.5 89 PRO A CA 1
ATOM 692 C C . PRO A 1 89 ? -8.547 5.988 -1.052 1 97.5 89 PRO A C 1
ATOM 694 O O . PRO A 1 89 ? -7.551 5.762 -1.742 1 97.5 89 PRO A O 1
ATOM 697 N N . GLY A 1 90 ? -9.773 5.852 -1.502 1 98.19 90 GLY A N 1
ATOM 698 C CA . GLY A 1 90 ? -10 5.504 -2.896 1 98.19 90 GLY A CA 1
ATOM 699 C C . GLY A 1 90 ? -9.398 6.5 -3.865 1 98.19 90 GLY A C 1
ATOM 700 O O . GLY A 1 90 ? -8.734 6.117 -4.832 1 98.19 90 GLY A O 1
ATOM 701 N N . LYS A 1 91 ? -9.641 7.711 -3.592 1 98.62 91 LYS A N 1
ATOM 702 C CA . LYS A 1 91 ? -9.078 8.773 -4.426 1 98.62 91 LYS A CA 1
ATOM 703 C C . LYS A 1 91 ? -7.559 8.797 -4.348 1 98.62 91 LYS A C 1
ATOM 705 O O . LYS A 1 91 ? -6.883 9.016 -5.352 1 98.62 91 LYS A O 1
ATOM 710 N N . TYR A 1 92 ? -7.066 8.625 -3.209 1 98.62 92 TYR A N 1
ATOM 711 C CA . TYR A 1 92 ? -5.617 8.602 -3.016 1 98.62 92 TYR A CA 1
ATOM 712 C C . TYR A 1 92 ? -4.973 7.512 -3.857 1 98.62 92 TYR A C 1
ATOM 714 O O . TYR A 1 92 ? -4.023 7.77 -4.602 1 98.62 92 TYR A O 1
ATOM 722 N N . PHE A 1 93 ? -5.473 6.277 -3.768 1 98.62 93 PHE A N 1
ATOM 723 C CA . PHE A 1 93 ? -4.863 5.168 -4.492 1 98.62 93 PHE A CA 1
ATOM 724 C C . PHE A 1 93 ? -5.102 5.301 -5.988 1 98.62 93 PHE A C 1
ATOM 726 O O . PHE A 1 93 ? -4.258 4.906 -6.797 1 98.62 93 PHE A O 1
ATOM 733 N N . ALA A 1 94 ? -6.23 5.918 -6.348 1 98.69 94 ALA A N 1
ATOM 734 C CA . ALA A 1 94 ? -6.422 6.219 -7.762 1 98.69 94 ALA A CA 1
ATOM 735 C C . ALA A 1 94 ? -5.305 7.113 -8.289 1 98.69 94 ALA A C 1
ATOM 737 O O . ALA A 1 94 ? -4.777 6.879 -9.383 1 98.69 94 ALA A O 1
ATOM 738 N N . LYS A 1 95 ? -4.93 8.078 -7.516 1 98.56 95 LYS A N 1
ATOM 739 C CA . LYS A 1 95 ? -3.846 8.977 -7.898 1 98.56 95 LYS A CA 1
ATOM 740 C C . LYS A 1 95 ? -2.516 8.234 -7.965 1 98.56 95 LYS A C 1
ATOM 742 O O . LYS A 1 95 ? -1.703 8.484 -8.859 1 98.56 95 LYS A O 1
ATOM 747 N N . VAL A 1 96 ? -2.275 7.375 -7.012 1 98.5 96 VAL A N 1
ATOM 748 C CA . VAL A 1 96 ? -1.051 6.582 -6.996 1 98.5 96 VAL A CA 1
ATOM 749 C C . VAL A 1 96 ? -0.961 5.742 -8.266 1 98.5 96 VAL A C 1
ATOM 751 O O . VAL A 1 96 ? 0.086 5.695 -8.914 1 98.5 96 VAL A O 1
ATOM 754 N N . LEU A 1 97 ? -2.057 5.094 -8.625 1 98.62 97 LEU A N 1
ATOM 755 C CA . LEU A 1 97 ? -2.098 4.242 -9.805 1 98.62 97 LEU A CA 1
ATOM 756 C C . LEU A 1 97 ? -1.922 5.07 -11.078 1 98.62 97 LEU A C 1
ATOM 758 O O . LEU A 1 97 ? -1.197 4.668 -11.992 1 98.62 97 LEU A O 1
ATOM 762 N N . ARG A 1 98 ? -2.57 6.223 -11.125 1 98.44 98 ARG A N 1
ATOM 763 C CA . ARG A 1 98 ? -2.414 7.113 -12.273 1 98.44 98 ARG A CA 1
ATOM 764 C C . ARG A 1 98 ? -0.957 7.523 -12.453 1 98.44 98 ARG A C 1
ATOM 766 O O . ARG A 1 98 ? -0.426 7.473 -13.562 1 98.44 98 ARG A O 1
ATOM 773 N N . LYS A 1 99 ? -0.334 7.91 -11.352 1 97.88 99 LYS A N 1
ATOM 774 C CA . LYS A 1 99 ? 1.058 8.352 -11.406 1 97.88 99 LYS A CA 1
ATOM 775 C C . LYS A 1 99 ? 1.978 7.207 -11.828 1 97.88 99 LYS A C 1
ATOM 777 O O . LYS A 1 99 ? 2.959 7.426 -12.539 1 97.88 99 LYS A O 1
ATOM 782 N N . ALA A 1 100 ? 1.681 5.98 -11.391 1 98.06 100 ALA A N 1
ATOM 783 C CA . ALA A 1 100 ? 2.48 4.809 -11.727 1 98.06 100 ALA A CA 1
ATOM 784 C C . ALA A 1 100 ? 2.43 4.52 -13.227 1 98.06 100 ALA A C 1
ATOM 786 O O . ALA A 1 100 ? 3.332 3.883 -13.773 1 98.06 100 ALA A O 1
ATOM 787 N N . MET A 1 101 ? 1.443 5.035 -13.914 1 98.06 101 MET A N 1
ATOM 788 C CA . MET A 1 101 ? 1.226 4.695 -15.312 1 98.06 101 MET A CA 1
ATOM 789 C C . MET A 1 101 ? 1.428 5.918 -16.203 1 98.06 101 MET A C 1
ATOM 791 O O . MET A 1 101 ? 1.339 5.816 -17.438 1 98.06 101 MET A O 1
ATOM 795 N N . LYS A 1 102 ? 1.729 7.023 -15.461 1 92.75 102 LYS A N 1
ATOM 796 C CA . LYS A 1 102 ? 1.903 8.266 -16.203 1 92.75 102 LYS A CA 1
ATOM 797 C C . LYS A 1 102 ? 3.354 8.445 -16.641 1 92.75 102 LYS A C 1
ATOM 799 O O . LYS A 1 102 ? 4.277 8.109 -15.898 1 92.75 102 LYS A O 1
ATOM 804 N N . GLY A 1 103 ? 3.641 8.914 -17.953 1 87.25 103 GLY A N 1
ATOM 805 C CA . GLY A 1 103 ? 4.984 9.242 -18.406 1 87.25 103 GLY A CA 1
ATOM 806 C C . GLY A 1 103 ? 5.547 8.234 -19.391 1 87.25 103 GLY A C 1
ATOM 807 O O . GLY A 1 103 ? 4.793 7.508 -20.047 1 87.25 103 GLY A O 1
ATOM 808 N N . LEU A 1 104 ? 6.957 8.102 -19.453 1 86.94 104 LEU A N 1
ATOM 809 C CA . LEU A 1 104 ? 7.629 7.332 -20.484 1 86.94 104 LEU A CA 1
ATOM 810 C C . LEU A 1 104 ? 7.68 5.852 -20.125 1 86.94 104 LEU A C 1
ATOM 812 O O . LEU A 1 104 ? 7.793 4.996 -21 1 86.94 104 LEU A O 1
ATOM 816 N N . GLY A 1 105 ? 7.277 5.523 -18.938 1 91.69 105 GLY A N 1
ATOM 817 C CA . GLY A 1 105 ? 7.285 4.133 -18.5 1 91.69 105 GLY A CA 1
ATOM 818 C C . GLY A 1 105 ? 6.43 3.889 -17.281 1 91.69 105 GLY A C 1
ATOM 819 O O . GLY A 1 105 ? 6.273 4.773 -16.438 1 91.69 105 GLY A O 1
ATOM 820 N N . THR A 1 106 ? 5.934 2.637 -17.25 1 96.56 106 THR A N 1
ATOM 821 C CA . THR A 1 106 ? 5.102 2.254 -16.109 1 96.56 106 THR A CA 1
ATOM 822 C C . THR A 1 106 ? 5.965 1.838 -14.922 1 96.56 106 THR A C 1
ATOM 824 O O . THR A 1 106 ? 6.941 1.101 -15.086 1 96.56 106 THR A O 1
ATOM 827 N N . ASP A 1 107 ? 5.723 2.408 -13.781 1 97.31 107 ASP A N 1
ATOM 828 C CA . ASP A 1 107 ? 6.25 1.869 -12.531 1 97.31 107 ASP A CA 1
ATOM 829 C C . ASP A 1 107 ? 5.52 0.588 -12.133 1 97.31 107 ASP A C 1
ATOM 831 O O . ASP A 1 107 ? 4.641 0.612 -11.273 1 97.31 107 ASP A O 1
ATOM 835 N N . ASP A 1 108 ? 6.012 -0.521 -12.711 1 97.31 108 ASP A N 1
ATOM 836 C CA . ASP A 1 108 ? 5.301 -1.79 -12.594 1 97.31 108 ASP A CA 1
ATOM 837 C C . ASP A 1 108 ? 5.309 -2.285 -11.148 1 97.31 108 ASP A C 1
ATOM 839 O O . ASP A 1 108 ? 4.367 -2.947 -10.703 1 97.31 108 ASP A O 1
ATOM 843 N N . LYS A 1 109 ? 6.324 -1.979 -10.398 1 97.31 109 LYS A N 1
ATOM 844 C CA . LYS A 1 109 ? 6.395 -2.416 -9.008 1 97.31 109 LYS A CA 1
ATOM 845 C C . LYS A 1 109 ? 5.309 -1.75 -8.164 1 97.31 109 LYS A C 1
ATOM 847 O O . LYS A 1 109 ? 4.582 -2.426 -7.434 1 97.31 109 LYS A O 1
ATOM 852 N N . THR A 1 110 ? 5.16 -0.419 -8.344 1 98.06 110 THR A N 1
ATOM 853 C CA . THR A 1 110 ? 4.129 0.31 -7.617 1 98.06 110 THR A CA 1
ATOM 854 C C . THR A 1 110 ? 2.738 -0.113 -8.086 1 98.06 110 THR A C 1
ATOM 856 O O . THR A 1 110 ? 1.846 -0.347 -7.266 1 98.06 110 THR A O 1
ATOM 859 N N . LEU A 1 111 ? 2.607 -0.209 -9.414 1 98.69 111 LEU A N 1
ATOM 860 C CA . LEU A 1 111 ? 1.329 -0.609 -9.992 1 98.69 111 LEU A CA 1
ATOM 861 C C . LEU A 1 111 ? 0.886 -1.962 -9.445 1 98.69 111 LEU A C 1
ATOM 863 O O . LEU A 1 111 ? -0.227 -2.094 -8.93 1 98.69 111 LEU A O 1
ATOM 867 N N . THR A 1 112 ? 1.758 -2.914 -9.438 1 98.56 112 THR A N 1
ATOM 868 C CA . THR A 1 112 ? 1.463 -4.27 -8.984 1 98.56 112 THR A CA 1
ATOM 869 C C . THR A 1 112 ? 1.179 -4.285 -7.48 1 98.56 112 THR A C 1
ATOM 871 O O . THR A 1 112 ? 0.196 -4.883 -7.039 1 98.56 112 THR A O 1
ATOM 874 N N . ARG A 1 113 ? 2.029 -3.637 -6.75 1 98.19 113 ARG A N 1
ATOM 875 C CA . ARG A 1 113 ? 1.868 -3.65 -5.297 1 98.19 113 ARG A CA 1
ATOM 876 C C . ARG A 1 113 ? 0.516 -3.078 -4.891 1 98.19 113 ARG A C 1
ATOM 878 O O . ARG A 1 113 ? -0.188 -3.66 -4.062 1 98.19 113 ARG A O 1
ATOM 885 N N . VAL A 1 114 ? 0.15 -1.951 -5.504 1 98.44 114 VAL A N 1
ATOM 886 C CA . VAL A 1 114 ? -1.1 -1.297 -5.129 1 98.44 114 VAL A CA 1
ATOM 887 C C . VAL A 1 114 ? -2.283 -2.164 -5.547 1 98.44 114 VAL A C 1
ATOM 889 O O . VAL A 1 114 ? -3.188 -2.42 -4.75 1 98.44 114 VAL A O 1
ATOM 892 N N . ILE A 1 115 ? -2.287 -2.686 -6.734 1 98.56 115 ILE A N 1
ATOM 893 C CA . ILE A 1 115 ? -3.408 -3.492 -7.203 1 98.56 115 ILE A CA 1
ATOM 894 C C . ILE A 1 115 ? -3.539 -4.746 -6.344 1 98.56 115 ILE A C 1
ATOM 896 O O . ILE A 1 115 ? -4.633 -5.086 -5.891 1 98.56 115 ILE A O 1
ATOM 900 N N . VAL A 1 116 ? -2.441 -5.41 -6.062 1 97.81 116 VAL A N 1
ATOM 901 C CA . VAL A 1 116 ? -2.459 -6.668 -5.32 1 97.81 116 VAL A CA 1
ATOM 902 C C . VAL A 1 116 ? -2.936 -6.418 -3.891 1 97.81 116 VAL A C 1
ATOM 904 O O . VAL A 1 116 ? -3.762 -7.168 -3.365 1 97.81 116 VAL A O 1
ATOM 907 N N . THR A 1 117 ? -2.48 -5.348 -3.275 1 96.75 117 THR A N 1
ATOM 908 C CA . THR A 1 117 ? -2.764 -5.145 -1.859 1 96.75 117 THR A CA 1
ATOM 909 C C . THR A 1 117 ? -4.145 -4.527 -1.667 1 96.75 117 THR A C 1
ATOM 911 O O . THR A 1 117 ? -4.715 -4.594 -0.576 1 96.75 117 THR A O 1
ATOM 914 N N . ARG A 1 118 ? -4.758 -3.979 -2.746 1 97.06 118 ARG A N 1
ATOM 915 C CA . ARG A 1 118 ? -6.031 -3.285 -2.588 1 97.06 118 ARG A CA 1
ATOM 916 C C . ARG A 1 118 ? -7.172 -4.082 -3.217 1 97.06 118 ARG A C 1
ATOM 918 O O . ARG A 1 118 ? -8.344 -3.814 -2.949 1 97.06 118 ARG A O 1
ATOM 925 N N . THR A 1 119 ? -6.855 -5.039 -3.99 1 96.44 119 THR A N 1
ATOM 926 C CA . THR A 1 119 ? -7.844 -5.73 -4.812 1 96.44 119 THR A CA 1
ATOM 927 C C . THR A 1 119 ? -8.945 -6.332 -3.941 1 96.44 119 THR A C 1
ATOM 929 O O . THR A 1 119 ? -10.125 -6.254 -4.285 1 96.44 119 THR A O 1
ATOM 932 N N . GLU A 1 120 ? -8.672 -6.926 -2.768 1 94.25 120 GLU A N 1
ATOM 933 C CA . GLU A 1 120 ? -9.656 -7.57 -1.904 1 94.25 120 GLU A CA 1
ATOM 934 C C . GLU A 1 120 ? -10.195 -6.598 -0.858 1 94.25 120 GLU A C 1
ATOM 936 O O . GLU A 1 120 ? -10.891 -7.004 0.073 1 94.25 120 GLU A O 1
ATOM 941 N N . MET A 1 121 ? -9.836 -5.406 -0.961 1 94.75 121 MET A N 1
ATOM 942 C CA . MET A 1 121 ? -10.195 -4.43 0.064 1 94.75 121 MET A CA 1
ATOM 943 C C . MET A 1 121 ? -11.117 -3.357 -0.502 1 94.75 121 MET A C 1
ATOM 945 O O . MET A 1 121 ? -12.336 -3.438 -0.353 1 94.75 121 MET A O 1
ATOM 949 N N . ASP A 1 122 ? -10.672 -2.471 -1.238 1 96.62 122 ASP A N 1
ATOM 950 C CA . ASP A 1 122 ? -11.477 -1.316 -1.633 1 96.62 122 ASP A CA 1
ATOM 951 C C . ASP A 1 122 ? -11.273 -0.987 -3.111 1 96.62 122 ASP A C 1
ATOM 953 O O . ASP A 1 122 ? -11.398 0.17 -3.518 1 96.62 122 ASP A O 1
ATOM 957 N N . MET A 1 123 ? -10.977 -1.961 -3.938 1 97.5 123 MET A N 1
ATOM 958 C CA . MET A 1 123 ? -10.664 -1.744 -5.344 1 97.5 123 MET A CA 1
ATOM 959 C C . MET A 1 123 ? -11.852 -1.139 -6.082 1 97.5 123 MET A C 1
ATOM 961 O O . MET A 1 123 ? -11.672 -0.315 -6.984 1 97.5 123 MET A O 1
ATOM 965 N N . GLN A 1 124 ? -13.055 -1.535 -5.719 1 96.94 124 GLN A N 1
ATOM 966 C CA . GLN A 1 124 ? -14.227 -0.981 -6.391 1 96.94 124 GLN A CA 1
ATOM 967 C C . GLN A 1 124 ? -14.328 0.524 -6.164 1 96.94 124 GLN A C 1
ATOM 969 O O . GLN A 1 124 ? -14.719 1.269 -7.062 1 96.94 124 GLN A O 1
ATOM 974 N N . TYR A 1 125 ? -13.969 0.938 -4.957 1 97.62 125 TYR A N 1
ATOM 975 C CA . TYR A 1 125 ? -13.969 2.365 -4.656 1 97.62 125 TYR A CA 1
ATOM 976 C C . TYR A 1 125 ? -12.867 3.084 -5.422 1 97.62 125 TYR A C 1
ATOM 978 O O . TYR A 1 125 ? -13.078 4.188 -5.93 1 97.62 125 TYR A O 1
ATOM 986 N N . ILE A 1 126 ? -11.703 2.445 -5.508 1 98.56 126 ILE A N 1
ATOM 987 C CA . ILE A 1 126 ? -10.578 3.02 -6.238 1 98.56 126 ILE A CA 1
ATOM 988 C C . ILE A 1 126 ? -10.953 3.189 -7.711 1 98.56 126 ILE A C 1
ATOM 990 O O . ILE A 1 126 ? -10.695 4.242 -8.305 1 98.56 126 ILE A O 1
ATOM 994 N N . LYS A 1 127 ? -11.586 2.176 -8.266 1 98.38 127 LYS A N 1
ATOM 995 C CA . LYS A 1 127 ? -12.016 2.23 -9.656 1 98.38 127 LYS A CA 1
ATOM 996 C C . LYS A 1 127 ? -13.008 3.367 -9.891 1 98.38 127 LYS A C 1
ATOM 998 O O . LYS A 1 127 ? -12.906 4.098 -10.875 1 98.38 127 LYS A O 1
ATOM 1003 N N . ALA A 1 128 ? -13.93 3.506 -9.008 1 98.25 128 ALA A N 1
ATOM 1004 C CA . ALA A 1 128 ? -14.93 4.566 -9.125 1 98.25 128 ALA A CA 1
ATOM 1005 C C . ALA A 1 128 ? -14.273 5.945 -9.07 1 98.25 128 ALA A C 1
ATOM 1007 O O . ALA A 1 128 ? -14.57 6.812 -9.898 1 98.25 128 ALA A O 1
ATOM 1008 N N . GLU A 1 129 ? -13.383 6.125 -8.117 1 98.56 129 GLU A N 1
ATOM 1009 C CA . GLU A 1 129 ? -12.711 7.414 -7.977 1 98.56 129 GLU A CA 1
ATOM 1010 C C . GLU A 1 129 ? -11.797 7.691 -9.172 1 98.56 129 GLU A C 1
ATOM 1012 O O . GLU A 1 129 ? -11.633 8.844 -9.578 1 98.56 129 GLU A O 1
ATOM 1017 N N . TYR A 1 130 ? -11.18 6.637 -9.664 1 98.56 130 TYR A N 1
ATOM 1018 C CA . TYR A 1 130 ? -10.328 6.793 -10.836 1 98.56 130 TYR A CA 1
ATOM 1019 C C . TYR A 1 130 ? -11.133 7.316 -12.023 1 98.56 130 TYR A C 1
ATOM 1021 O O . TYR A 1 130 ? -10.711 8.266 -12.688 1 98.56 130 TYR A O 1
ATOM 1029 N N . TYR A 1 131 ? -12.219 6.676 -12.266 1 98.31 131 TYR A N 1
ATOM 1030 C CA . TYR A 1 131 ? -13.07 7.09 -13.367 1 98.31 131 TYR A CA 1
ATOM 1031 C C . TYR A 1 131 ? -13.57 8.516 -13.172 1 98.31 131 TYR A C 1
ATOM 1033 O O . TYR A 1 131 ? -13.578 9.312 -14.109 1 98.31 131 TYR A O 1
ATOM 1041 N N . LYS A 1 132 ? -14.039 8.758 -12.031 1 98.31 132 LYS A N 1
ATOM 1042 C CA . LYS A 1 132 ? -14.547 10.086 -11.711 1 98.31 132 LYS A CA 1
ATOM 1043 C C . LYS A 1 132 ? -13.5 11.164 -11.969 1 98.31 132 LYS A C 1
ATOM 1045 O O . LYS A 1 132 ? -13.805 12.219 -12.523 1 98.31 132 LYS A O 1
ATOM 1050 N N . LYS A 1 133 ? -12.297 10.883 -11.617 1 98.19 133 LYS A N 1
ATOM 1051 C CA . LYS A 1 133 ? -11.25 11.898 -11.672 1 98.19 133 LYS A CA 1
ATOM 1052 C C . LYS A 1 133 ? -10.656 12.016 -13.07 1 98.19 133 LYS A C 1
ATOM 1054 O O . LYS A 1 133 ? -10.305 13.109 -13.516 1 98.19 133 LYS A O 1
ATOM 1059 N N . TYR A 1 134 ? -10.586 10.914 -13.766 1 97.75 134 TYR A N 1
ATOM 1060 C CA . TYR A 1 134 ? -9.773 10.961 -14.977 1 97.75 134 TYR A CA 1
ATOM 1061 C C . TYR A 1 134 ? -10.617 10.672 -16.203 1 97.75 134 TYR A C 1
ATOM 1063 O O . TYR A 1 134 ? -10.133 10.766 -17.344 1 97.75 134 TYR A O 1
ATOM 1071 N N . GLY A 1 135 ? -11.836 10.242 -16.094 1 97.31 135 GLY A N 1
ATOM 1072 C CA . GLY A 1 135 ? -12.742 10.023 -17.203 1 97.31 135 GLY A CA 1
ATOM 1073 C C . GLY A 1 135 ? -12.445 8.75 -17.969 1 97.31 135 GLY A C 1
ATOM 1074 O O . GLY A 1 135 ? -12.961 8.555 -19.078 1 97.31 135 GLY A O 1
ATOM 1075 N N . LYS A 1 136 ? -11.539 8.023 -17.484 1 96.5 136 LYS A N 1
ATOM 1076 C CA . LYS A 1 136 ? -11.148 6.723 -18.031 1 96.5 136 LYS A CA 1
ATOM 1077 C C . LYS A 1 136 ? -11.148 5.656 -16.938 1 96.5 136 LYS A C 1
ATOM 1079 O O . LYS A 1 136 ? -10.789 5.934 -15.789 1 96.5 136 LYS A O 1
ATOM 1084 N N . THR A 1 137 ? -11.602 4.434 -17.266 1 97.81 137 THR A N 1
ATOM 1085 C CA . THR A 1 137 ? -11.617 3.396 -16.234 1 97.81 137 THR A CA 1
ATOM 1086 C C . THR A 1 137 ? -10.203 2.961 -15.883 1 97.81 137 THR A C 1
ATOM 1088 O O . THR A 1 137 ? -9.305 3.01 -16.734 1 97.81 137 THR A O 1
ATOM 1091 N N . LEU A 1 138 ? -10.062 2.531 -14.727 1 98.25 138 LEU A N 1
ATOM 1092 C CA . LEU A 1 138 ? -8.773 1.979 -14.312 1 98.25 138 LEU A CA 1
ATOM 1093 C C . LEU A 1 138 ? -8.383 0.793 -15.188 1 98.25 138 LEU A C 1
ATOM 1095 O O . LEU A 1 138 ? -7.219 0.639 -15.555 1 98.25 138 LEU A O 1
ATOM 1099 N N . THR A 1 139 ? -9.383 -0.053 -15.547 1 97.88 139 THR A N 1
ATOM 1100 C CA . THR A 1 139 ? -9.164 -1.218 -16.406 1 97.88 139 THR A CA 1
ATOM 1101 C C . THR A 1 139 ? -8.609 -0.799 -17.766 1 97.88 139 THR A C 1
ATOM 1103 O O . THR A 1 139 ? -7.656 -1.402 -18.25 1 97.88 139 THR A O 1
ATOM 1106 N N . ASP A 1 140 ? -9.109 0.249 -18.312 1 97.38 140 ASP A N 1
ATOM 1107 C CA . ASP A 1 140 ? -8.625 0.757 -19.594 1 97.38 140 ASP A CA 1
ATOM 1108 C C . ASP A 1 140 ? -7.207 1.308 -19.469 1 97.38 140 ASP A C 1
ATOM 1110 O O . ASP A 1 140 ? -6.379 1.125 -20.359 1 97.38 140 ASP A O 1
ATOM 1114 N N . ALA A 1 141 ? -6.98 2.049 -18.422 1 97.62 141 ALA A N 1
ATOM 1115 C CA . ALA A 1 141 ? -5.652 2.605 -18.188 1 97.62 141 ALA A CA 1
ATOM 1116 C C . ALA A 1 141 ? -4.609 1.498 -18.062 1 97.62 141 ALA A C 1
ATOM 1118 O O . ALA A 1 141 ? -3.559 1.548 -18.703 1 97.62 141 ALA A O 1
ATOM 1119 N N . VAL A 1 142 ? -4.902 0.476 -17.281 1 98.12 142 VAL A N 1
ATOM 1120 C CA . VAL A 1 142 ? -3.984 -0.642 -17.109 1 98.12 142 VAL A CA 1
ATOM 1121 C C . VAL A 1 142 ? -3.777 -1.367 -18.438 1 98.12 142 VAL A C 1
ATOM 1123 O O . VAL A 1 142 ? -2.652 -1.731 -18.781 1 98.12 142 VAL A O 1
ATOM 1126 N N . HIS A 1 143 ? -4.875 -1.545 -19.141 1 97.31 143 HIS A N 1
ATOM 1127 C CA . HIS A 1 143 ? -4.789 -2.199 -20.438 1 97.31 143 HIS A CA 1
ATOM 1128 C C . HIS A 1 143 ? -3.834 -1.461 -21.375 1 97.31 143 HIS A C 1
ATOM 1130 O O . HIS A 1 143 ? -3.021 -2.086 -22.062 1 97.31 143 HIS A O 1
ATOM 1136 N N . SER A 1 144 ? -3.887 -0.153 -21.391 1 96.69 144 SER A N 1
ATOM 1137 C CA . SER A 1 144 ? -3.119 0.661 -22.328 1 96.69 144 SER A CA 1
ATOM 1138 C C . SER A 1 144 ? -1.659 0.765 -21.891 1 96.69 144 SER A C 1
ATOM 1140 O O . SER A 1 144 ? -0.771 0.918 -22.734 1 96.69 144 SER A O 1
ATOM 1142 N N . GLU A 1 145 ? -1.44 0.657 -20.578 1 97.25 145 GLU A N 1
ATOM 1143 C CA . GLU A 1 145 ? -0.114 1.004 -20.078 1 97.25 145 GLU A CA 1
ATOM 1144 C C . GLU A 1 145 ? 0.704 -0.246 -19.766 1 97.25 145 GLU A C 1
ATOM 1146 O O . GLU A 1 145 ? 1.849 -0.151 -19.328 1 97.25 145 GLU A O 1
ATOM 1151 N N . THR A 1 146 ? 0.136 -1.44 -19.938 1 97.19 146 THR A N 1
ATOM 1152 C CA . THR A 1 146 ? 0.826 -2.703 -19.703 1 97.19 146 THR A CA 1
ATOM 1153 C C . THR A 1 146 ? 0.644 -3.648 -20.891 1 97.19 146 THR A C 1
ATOM 1155 O O . THR A 1 146 ? -0.118 -3.355 -21.812 1 97.19 146 THR A O 1
ATOM 1158 N N . SER A 1 147 ? 1.421 -4.766 -20.812 1 95.75 147 SER A N 1
ATOM 1159 C CA . SER A 1 147 ? 1.364 -5.668 -21.953 1 95.75 147 SER A CA 1
ATOM 1160 C C . SER A 1 147 ? 1.527 -7.121 -21.516 1 95.75 147 SER A C 1
ATOM 1162 O O . SER A 1 147 ? 1.792 -7.398 -20.344 1 95.75 147 SER A O 1
ATOM 1164 N N . SER A 1 148 ? 1.107 -8.047 -22.516 1 94.88 148 SER A N 1
ATOM 1165 C CA . SER A 1 148 ? 1.4 -9.469 -22.438 1 94.88 148 SER A CA 1
ATOM 1166 C C . SER A 1 148 ? 0.652 -10.125 -21.281 1 94.88 148 SER A C 1
ATOM 1168 O O . SER A 1 148 ? -0.469 -9.727 -20.953 1 94.88 148 SER A O 1
ATOM 1170 N N . ASN A 1 149 ? 1.177 -11.18 -20.75 1 94.75 149 ASN A N 1
ATOM 1171 C CA . ASN A 1 149 ? 0.558 -11.945 -19.672 1 94.75 149 ASN A CA 1
ATOM 1172 C C . ASN A 1 149 ? 0.419 -11.109 -18.391 1 94.75 149 ASN A C 1
ATOM 1174 O O . ASN A 1 149 ? -0.533 -11.289 -17.641 1 94.75 149 ASN A O 1
ATOM 1178 N N . TYR A 1 150 ? 1.304 -10.18 -18.328 1 97.19 150 TYR A N 1
ATOM 1179 C CA . TYR A 1 150 ? 1.234 -9.266 -17.188 1 97.19 150 TYR A CA 1
ATOM 1180 C C . TYR A 1 150 ? -0.034 -8.422 -17.25 1 97.19 150 TYR A C 1
ATOM 1182 O O . TYR A 1 150 ? -0.763 -8.32 -16.266 1 97.19 150 TYR A O 1
ATOM 1190 N N . ARG A 1 151 ? -0.347 -7.918 -18.391 1 97.44 151 ARG A N 1
ATOM 1191 C CA . ARG A 1 151 ? -1.573 -7.152 -18.594 1 97.44 151 ARG A CA 1
ATOM 1192 C C . ARG A 1 151 ? -2.805 -7.996 -18.281 1 97.44 151 ARG A C 1
ATOM 1194 O O . ARG A 1 151 ? -3.67 -7.578 -17.516 1 97.44 151 ARG A O 1
ATOM 1201 N N . THR A 1 152 ? -2.859 -9.148 -18.859 1 97.19 152 THR A N 1
ATOM 1202 C CA . THR A 1 152 ? -4.023 -10.016 -18.688 1 97.19 152 THR A CA 1
ATOM 1203 C C . THR A 1 152 ? -4.223 -10.383 -17.219 1 97.19 152 THR A C 1
ATOM 1205 O O . THR A 1 152 ? -5.359 -10.469 -16.75 1 97.19 152 THR A O 1
ATOM 1208 N N . PHE A 1 153 ? -3.123 -10.562 -16.594 1 97.94 153 PHE A N 1
ATOM 1209 C CA . PHE A 1 153 ? -3.191 -10.93 -15.188 1 97.94 153 PHE A CA 1
ATOM 1210 C C . PHE A 1 153 ? -3.74 -9.773 -14.352 1 97.94 153 PHE A C 1
ATOM 1212 O O . PHE A 1 153 ? -4.676 -9.961 -13.57 1 97.94 153 PHE A O 1
ATOM 1219 N N . LEU A 1 154 ? -3.199 -8.547 -14.492 1 98.25 154 LEU A N 1
ATOM 1220 C CA . LEU A 1 154 ? -3.672 -7.395 -13.734 1 98.25 154 LEU A CA 1
ATOM 1221 C C . LEU A 1 154 ? -5.148 -7.137 -14 1 98.25 154 LEU A C 1
ATOM 1223 O O . LEU A 1 154 ? -5.902 -6.805 -13.086 1 98.25 154 LEU A O 1
ATOM 1227 N N . LEU A 1 155 ? -5.547 -7.285 -15.242 1 97.75 155 LEU A N 1
ATOM 1228 C CA . LEU A 1 155 ? -6.945 -7.07 -15.594 1 97.75 155 LEU A CA 1
ATOM 1229 C C . LEU A 1 155 ? -7.84 -8.094 -14.914 1 97.75 155 LEU A C 1
ATOM 1231 O O . LEU A 1 155 ? -8.969 -7.785 -14.523 1 97.75 155 LEU A O 1
ATOM 1235 N N . SER A 1 156 ? -7.371 -9.305 -14.734 1 96.88 156 SER A N 1
ATOM 1236 C CA . SER A 1 156 ? -8.125 -10.328 -14.016 1 96.88 156 SER A CA 1
ATOM 1237 C C . SER A 1 156 ? -8.289 -9.953 -12.547 1 96.88 156 SER A C 1
ATOM 1239 O O . SER A 1 156 ? -9.344 -10.195 -11.953 1 96.88 156 SER A O 1
ATOM 1241 N N . LEU A 1 157 ? -7.273 -9.398 -11.945 1 97.31 157 LEU A N 1
ATOM 1242 C CA . LEU A 1 157 ? -7.336 -8.969 -10.555 1 97.31 157 LEU A CA 1
ATOM 1243 C C . LEU A 1 157 ? -8.352 -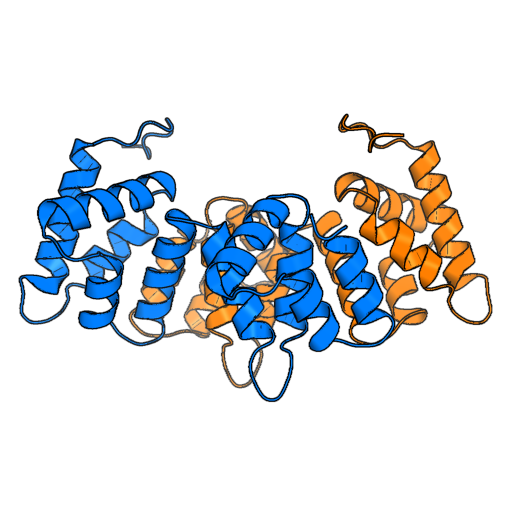7.848 -10.375 1 97.31 157 LEU A C 1
ATOM 1245 O O . LEU A 1 157 ? -9.055 -7.801 -9.367 1 97.31 157 LEU A O 1
ATOM 1249 N N . LEU A 1 158 ? -8.359 -6.941 -11.328 1 97 158 LEU A N 1
ATOM 1250 C CA . LEU A 1 158 ? -9.242 -5.781 -11.25 1 97 158 LEU A CA 1
ATOM 1251 C C . LEU A 1 158 ? -10.695 -6.191 -11.461 1 97 158 LEU A C 1
ATOM 1253 O O . LEU A 1 158 ? -11.609 -5.527 -10.977 1 97 158 LEU A O 1
ATOM 1257 N N . GLY A 1 159 ? -10.891 -7.285 -12.133 1 90.12 159 GLY A N 1
ATOM 1258 C CA . GLY A 1 159 ? -12.242 -7.707 -12.438 1 90.12 159 GLY A CA 1
ATOM 1259 C C . GLY A 1 159 ? -12.891 -6.898 -13.547 1 90.12 159 GLY A C 1
ATOM 1260 O O . GLY A 1 159 ? -12.227 -6.086 -14.195 1 90.12 159 GLY A O 1
ATOM 1261 N N . PRO A 1 160 ? -14.203 -7.234 -13.781 1 79 160 PRO A N 1
ATOM 1262 C CA . PRO A 1 160 ? -14.898 -6.574 -14.891 1 79 160 PRO A CA 1
ATOM 1263 C C . PRO A 1 160 ? -15.125 -5.086 -14.641 1 79 160 PRO A C 1
ATOM 1265 O O . PRO A 1 160 ? -15.102 -4.637 -13.492 1 79 160 PRO A O 1
ATOM 1268 N N . ASN A 1 161 ? -15.078 -4.375 -15.664 1 68.88 161 ASN A N 1
ATOM 1269 C CA . ASN A 1 161 ? -15.305 -2.932 -15.625 1 68.88 161 ASN A CA 1
ATOM 1270 C C . ASN A 1 161 ? -16.688 -2.596 -15.102 1 68.88 161 ASN A C 1
ATOM 1272 O O . ASN A 1 161 ? -17.703 -3.053 -15.656 1 68.88 161 ASN A O 1
ATOM 1276 N N . THR A 1 162 ? -16.906 -2.834 -13.883 1 56.56 162 THR A N 1
ATOM 1277 C CA . THR A 1 162 ? -18.219 -2.346 -13.492 1 56.56 162 THR A CA 1
ATOM 1278 C C . THR A 1 162 ? -18.172 -0.865 -13.125 1 56.56 162 THR A C 1
ATOM 1280 O O . THR A 1 162 ? -17.125 -0.358 -12.727 1 56.56 162 THR A O 1
ATOM 1283 N N . MET B 1 1 ? -21.219 -19.719 -9.273 1 22.56 1 MET B N 1
ATOM 1284 C CA . MET B 1 1 ? -21.25 -20.031 -7.844 1 22.56 1 MET B CA 1
ATOM 1285 C C . MET B 1 1 ? -20.547 -18.938 -7.043 1 22.56 1 MET B C 1
ATOM 1287 O O . MET B 1 1 ? -19.422 -18.547 -7.355 1 22.56 1 MET B O 1
ATOM 1291 N N . PRO B 1 2 ? -21.141 -18.078 -6.227 1 28.28 2 PRO B N 1
ATOM 1292 C CA . PRO B 1 2 ? -20.5 -16.953 -5.543 1 28.28 2 PRO B CA 1
ATOM 1293 C C . PRO B 1 2 ? -19.266 -17.375 -4.742 1 28.28 2 PRO B C 1
ATOM 1295 O O . PRO B 1 2 ? -19.141 -18.531 -4.352 1 28.28 2 PRO B O 1
ATOM 1298 N N . ARG B 1 3 ? -18.172 -16.578 -4.902 1 35.22 3 ARG B N 1
ATOM 1299 C CA . ARG B 1 3 ? -16.984 -16.859 -4.098 1 35.22 3 ARG B CA 1
ATOM 1300 C C . ARG B 1 3 ? -17.375 -17.281 -2.686 1 35.22 3 ARG B C 1
ATOM 1302 O O . ARG B 1 3 ? -18.328 -16.766 -2.113 1 35.22 3 ARG B O 1
ATOM 1309 N N . SER B 1 4 ? -17.391 -18.562 -2.295 1 39.75 4 SER B N 1
ATOM 1310 C CA . SER B 1 4 ? -17.688 -18.984 -0.932 1 39.75 4 SER B CA 1
ATOM 1311 C C . SER B 1 4 ? -17.219 -17.953 0.088 1 39.75 4 SER B C 1
ATOM 1313 O O . SER B 1 4 ? -16.062 -17.547 0.064 1 39.75 4 SER B O 1
ATOM 1315 N N . GLU B 1 5 ? -17.906 -17.031 0.433 1 37.88 5 GLU B N 1
ATOM 1316 C CA . GLU B 1 5 ? -17.656 -15.977 1.405 1 37.88 5 GLU B CA 1
ATOM 1317 C C . GLU B 1 5 ? -16.922 -16.516 2.633 1 37.88 5 GLU B C 1
ATOM 1319 O O . GLU B 1 5 ? -16.578 -15.75 3.541 1 37.88 5 GLU B O 1
ATOM 1324 N N . GLY B 1 6 ? -17.469 -17.594 3.312 1 42.62 6 GLY B N 1
ATOM 1325 C CA . GLY B 1 6 ? -16.984 -17.906 4.648 1 42.62 6 GLY B CA 1
ATOM 1326 C C . GLY B 1 6 ? -15.5 -18.219 4.691 1 42.62 6 GLY B C 1
ATOM 1327 O O . GLY B 1 6 ? -14.898 -18.531 3.662 1 42.62 6 GLY B O 1
ATOM 1328 N N . PRO B 1 7 ? -14.617 -17.734 5.723 1 52.09 7 PRO B N 1
ATOM 1329 C CA . PRO B 1 7 ? -13.195 -17.938 6.027 1 52.09 7 PRO B CA 1
ATOM 1330 C C . PRO B 1 7 ? -12.727 -19.359 5.789 1 52.09 7 PRO B C 1
ATOM 1332 O O . PRO B 1 7 ? -11.539 -19.656 5.926 1 52.09 7 PRO B O 1
ATOM 1335 N N . ASP B 1 8 ? -13.57 -20.297 5.801 1 68.31 8 ASP B N 1
ATOM 1336 C CA . ASP B 1 8 ? -13.039 -21.641 5.945 1 68.31 8 ASP B CA 1
ATOM 1337 C C . ASP B 1 8 ? -12.477 -22.156 4.621 1 68.31 8 ASP B C 1
ATOM 1339 O O . ASP B 1 8 ? -13.188 -22.234 3.623 1 68.31 8 ASP B O 1
ATOM 1343 N N . VAL B 1 9 ? -11.164 -21.969 4.512 1 87.81 9 VAL B N 1
ATOM 1344 C CA . VAL B 1 9 ? -10.391 -22.5 3.393 1 87.81 9 VAL B CA 1
ATOM 1345 C C . VAL B 1 9 ? -10.711 -23.984 3.197 1 87.81 9 VAL B C 1
ATOM 1347 O O . VAL B 1 9 ? -10.648 -24.766 4.145 1 87.81 9 VAL B O 1
ATOM 1350 N N . ASP B 1 10 ? -11.336 -24.25 2.064 1 93.69 10 ASP B N 1
ATOM 1351 C CA . ASP B 1 10 ? -11.633 -25.641 1.703 1 93.69 10 ASP B CA 1
ATOM 1352 C C . ASP B 1 10 ? -10.352 -26.406 1.373 1 93.69 10 ASP B C 1
ATOM 1354 O O . ASP B 1 10 ? -9.719 -26.156 0.352 1 93.69 10 ASP B O 1
ATOM 1358 N N . ARG B 1 11 ? -10.094 -27.359 2.191 1 94.44 11 ARG B N 1
ATOM 1359 C CA . ARG B 1 11 ? -8.852 -28.125 2.061 1 94.44 11 ARG B CA 1
ATOM 1360 C C . ARG B 1 11 ? -8.812 -28.875 0.737 1 94.44 11 ARG B C 1
ATOM 1362 O O . ARG B 1 11 ? -7.746 -29.031 0.134 1 94.44 11 ARG B O 1
ATOM 1369 N N . THR B 1 12 ? -9.844 -29.328 0.315 1 97.19 12 THR B N 1
ATOM 1370 C CA . THR B 1 12 ? -9.914 -30.078 -0.934 1 97.19 12 THR B CA 1
ATOM 1371 C C . THR B 1 12 ? -9.57 -29.188 -2.123 1 97.19 12 THR B C 1
ATOM 1373 O O . THR B 1 12 ? -8.781 -29.562 -2.988 1 97.19 12 THR B O 1
ATOM 1376 N N . ILE B 1 13 ? -10.188 -28.031 -2.148 1 97.69 13 ILE B N 1
ATOM 1377 C CA . ILE B 1 13 ? -9.93 -27.094 -3.236 1 97.69 13 ILE B CA 1
ATOM 1378 C C . ILE B 1 13 ? -8.469 -26.641 -3.182 1 97.69 13 ILE B C 1
ATOM 1380 O O . ILE B 1 13 ? -7.832 -26.453 -4.219 1 97.69 13 ILE B O 1
ATOM 1384 N N . VAL B 1 14 ? -8 -26.484 -2.031 1 98.38 14 VAL B N 1
ATOM 1385 C CA . VAL B 1 14 ? -6.617 -26.078 -1.818 1 98.38 14 VAL B CA 1
ATOM 1386 C C . VAL B 1 14 ? -5.68 -27.109 -2.459 1 98.38 14 VAL B C 1
ATOM 1388 O O . VAL B 1 14 ? -4.777 -26.734 -3.215 1 98.38 14 VAL B O 1
ATOM 1391 N N . GLU B 1 15 ? -5.898 -28.328 -2.145 1 98.19 15 GLU B N 1
ATOM 1392 C CA . GLU B 1 15 ? -5.051 -29.391 -2.686 1 98.19 15 GLU B CA 1
ATOM 1393 C C . GLU B 1 15 ? -5.203 -29.5 -4.199 1 98.19 15 GLU B C 1
ATOM 1395 O O . GLU B 1 15 ? -4.23 -29.766 -4.91 1 98.19 15 GLU B O 1
ATOM 1400 N N . GLN B 1 16 ? -6.371 -29.312 -4.629 1 98.38 16 GLN B N 1
ATOM 1401 C CA . GLN B 1 16 ? -6.621 -29.312 -6.066 1 98.38 16 GLN B CA 1
ATOM 1402 C C . GLN B 1 16 ? -5.859 -28.188 -6.758 1 98.38 16 GLN B C 1
ATOM 1404 O O . GLN B 1 16 ? -5.27 -28.391 -7.82 1 98.38 16 GLN B O 1
ATOM 1409 N N . ASP B 1 17 ? -5.91 -27 -6.156 1 98.56 17 ASP B N 1
ATOM 1410 C CA . ASP B 1 17 ? -5.191 -25.859 -6.727 1 98.56 17 ASP B CA 1
ATOM 1411 C C . ASP B 1 17 ? -3.684 -26.094 -6.703 1 98.56 17 ASP B C 1
ATOM 1413 O O . ASP B 1 17 ? -2.984 -25.781 -7.668 1 98.56 17 ASP B O 1
ATOM 1417 N N . ALA B 1 18 ? -3.184 -26.641 -5.613 1 98.56 18 ALA B N 1
ATOM 1418 C CA . ALA B 1 18 ? -1.761 -26.969 -5.539 1 98.56 18 ALA B CA 1
ATOM 1419 C C . ALA B 1 18 ? -1.354 -27.922 -6.652 1 98.56 18 ALA B C 1
ATOM 1421 O O . ALA B 1 18 ? -0.342 -27.703 -7.324 1 98.56 18 ALA B O 1
ATOM 1422 N N . LYS B 1 19 ? -2.16 -28.938 -6.848 1 98.38 19 LYS B N 1
ATOM 1423 C CA . LYS B 1 19 ? -1.894 -29.906 -7.902 1 98.38 19 LYS B CA 1
ATOM 1424 C C . LYS B 1 19 ? -1.979 -29.266 -9.281 1 98.38 19 LYS B C 1
ATOM 1426 O O . LYS B 1 19 ? -1.155 -29.547 -10.156 1 98.38 19 LYS B O 1
ATOM 1431 N N . ALA B 1 20 ? -2.98 -28.453 -9.453 1 98.5 20 ALA B N 1
ATOM 1432 C CA . ALA B 1 20 ? -3.154 -27.766 -10.727 1 98.5 20 ALA B CA 1
ATOM 1433 C C . ALA B 1 20 ? -1.943 -26.906 -11.047 1 98.5 20 ALA B C 1
ATOM 1435 O O . ALA B 1 20 ? -1.475 -26.875 -12.188 1 98.5 20 ALA B O 1
ATOM 1436 N N . LEU B 1 21 ? -1.432 -26.219 -10.102 1 98.44 21 LEU B N 1
ATOM 1437 C CA . LEU B 1 21 ? -0.265 -25.375 -10.289 1 98.44 21 LEU B CA 1
ATOM 1438 C C . LEU B 1 21 ? 0.975 -26.203 -10.594 1 98.44 21 LEU B C 1
ATOM 1440 O O . LEU B 1 21 ? 1.777 -25.828 -11.461 1 98.44 21 LEU B O 1
ATOM 1444 N N . PHE B 1 22 ? 1.128 -27.281 -9.898 1 98 22 PHE B N 1
ATOM 1445 C CA . PHE B 1 22 ? 2.258 -28.172 -10.133 1 98 22 PHE B CA 1
ATOM 1446 C C . PHE B 1 22 ? 2.236 -28.703 -11.562 1 98 22 PHE B C 1
ATOM 1448 O O . PHE B 1 22 ? 3.254 -28.672 -12.258 1 98 22 PHE B O 1
ATOM 1455 N N . ASN B 1 23 ? 1.023 -29.125 -11.977 1 97.81 23 ASN B N 1
ATOM 1456 C CA . ASN B 1 23 ? 0.846 -29.672 -13.328 1 97.81 23 ASN B CA 1
ATOM 1457 C C . ASN B 1 23 ? 1.056 -28.594 -14.391 1 97.81 23 ASN B C 1
ATOM 1459 O O . ASN B 1 23 ? 1.545 -28.875 -15.484 1 97.81 23 ASN B O 1
ATOM 1463 N N . ALA B 1 24 ? 0.755 -27.359 -14.039 1 97.75 24 ALA B N 1
ATOM 1464 C CA . ALA B 1 24 ? 0.808 -26.25 -14.969 1 97.75 24 ALA B CA 1
ATOM 1465 C C . ALA B 1 24 ? 2.229 -25.703 -15.102 1 97.75 24 ALA B C 1
ATOM 1467 O O . ALA B 1 24 ? 2.521 -24.922 -16.016 1 97.75 24 ALA B O 1
ATOM 1468 N N . GLY B 1 25 ? 3.092 -26.141 -14.258 1 94.94 25 GLY B N 1
ATOM 1469 C CA . GLY B 1 25 ? 4.441 -25.594 -14.234 1 94.94 25 GLY B CA 1
ATOM 1470 C C . GLY B 1 25 ? 5.516 -26.656 -14.289 1 94.94 25 GLY B C 1
ATOM 1471 O O . GLY B 1 25 ? 5.961 -27.047 -15.375 1 94.94 25 GLY B O 1
ATOM 1472 N N . GLU B 1 26 ? 5.805 -27.219 -13.164 1 89.62 26 GLU B N 1
ATOM 1473 C CA . GLU B 1 26 ? 6.969 -28.078 -12.977 1 89.62 26 GLU B CA 1
ATOM 1474 C C . GLU B 1 26 ? 6.809 -29.406 -13.734 1 89.62 26 GLU B C 1
ATOM 1476 O O . GLU B 1 26 ? 7.801 -30.016 -14.117 1 89.62 26 GLU B O 1
ATOM 1481 N N . LYS B 1 27 ? 5.625 -29.828 -13.945 1 88.25 27 LYS B N 1
ATOM 1482 C CA . LYS B 1 27 ? 5.398 -31.172 -14.5 1 88.25 27 LYS B CA 1
ATOM 1483 C C . LYS B 1 27 ? 5.277 -31.109 -16.031 1 88.25 27 LYS B C 1
ATOM 1485 O O . LYS B 1 27 ? 4.914 -32.094 -16.656 1 88.25 27 LYS B O 1
ATOM 1490 N N . ARG B 1 28 ? 5.473 -29.969 -16.656 1 86.94 28 ARG B N 1
ATOM 1491 C CA . ARG B 1 28 ? 5.34 -29.891 -18.109 1 86.94 28 ARG B CA 1
ATOM 1492 C C . ARG B 1 28 ? 6.453 -29.047 -18.719 1 86.94 28 ARG B C 1
ATOM 1494 O O . ARG B 1 28 ? 7.09 -28.25 -18.016 1 86.94 28 ARG B O 1
ATOM 1501 N N . LEU B 1 29 ? 6.504 -29.344 -20.031 1 88.19 29 LEU B N 1
ATOM 1502 C CA . LEU B 1 29 ? 7.367 -28.453 -20.797 1 88.19 29 LEU B CA 1
ATOM 1503 C C . LEU B 1 29 ? 6.668 -27.125 -21.047 1 88.19 29 LEU B C 1
ATOM 1505 O O . LEU B 1 29 ? 5.574 -27.094 -21.625 1 88.19 29 LEU B O 1
ATOM 1509 N N . GLY B 1 30 ? 7.344 -26.094 -20.609 1 88.56 30 GLY B N 1
ATOM 1510 C CA . GLY B 1 30 ? 6.711 -24.781 -20.672 1 88.56 30 GLY B CA 1
ATOM 1511 C C . GLY B 1 30 ? 5.809 -24.5 -19.484 1 88.56 30 GLY B C 1
ATOM 1512 O O . GLY B 1 30 ? 5.859 -25.203 -18.469 1 88.56 30 GLY B O 1
ATOM 1513 N N . THR B 1 31 ? 5.141 -23.375 -19.453 1 93.69 31 THR B N 1
ATOM 1514 C CA . THR B 1 31 ? 4.285 -22.984 -18.344 1 93.69 31 THR B CA 1
ATOM 1515 C C . THR B 1 31 ? 2.889 -22.609 -18.844 1 93.69 31 THR B C 1
ATOM 1517 O O . THR B 1 31 ? 2.75 -21.906 -19.844 1 93.69 31 THR B O 1
ATOM 1520 N N . ASP B 1 32 ? 1.876 -23.281 -18.281 1 96.12 32 ASP B N 1
ATOM 1521 C CA . ASP B 1 32 ? 0.492 -22.875 -18.469 1 96.12 32 ASP B CA 1
ATOM 1522 C C . ASP B 1 32 ? 0.169 -21.625 -17.641 1 96.12 32 ASP B C 1
ATOM 1524 O O . ASP B 1 32 ? -0.42 -21.734 -16.562 1 96.12 32 ASP B O 1
ATOM 1528 N N . GLU B 1 33 ? 0.347 -20.484 -18.188 1 95.12 33 GLU B N 1
ATOM 1529 C CA . GLU B 1 33 ? 0.196 -19.234 -17.469 1 95.12 33 GLU B CA 1
ATOM 1530 C C . GLU B 1 33 ? -1.271 -18.938 -17.156 1 95.12 33 GLU B C 1
ATOM 1532 O O . GLU B 1 33 ? -1.585 -18.234 -16.203 1 95.12 33 GLU B O 1
ATOM 1537 N N . GLN B 1 34 ? -2.115 -19.484 -18.016 1 95.62 34 GLN B N 1
ATOM 1538 C CA . GLN B 1 34 ? -3.541 -19.281 -17.781 1 95.62 34 GLN B CA 1
ATOM 1539 C C . GLN B 1 34 ? -3.982 -19.891 -16.453 1 95.62 34 GLN B C 1
ATOM 1541 O O . GLN B 1 34 ? -4.777 -19.281 -15.727 1 95.62 34 GLN B O 1
ATOM 1546 N N . THR B 1 35 ? -3.5 -21.078 -16.141 1 97.62 35 THR B N 1
ATOM 1547 C CA . THR B 1 35 ? -3.836 -21.734 -14.883 1 97.62 35 THR B CA 1
ATOM 1548 C C . THR B 1 35 ? -3.328 -20.906 -13.695 1 97.62 35 THR B C 1
ATOM 1550 O O . THR B 1 35 ? -4.051 -20.703 -12.719 1 97.62 35 THR B O 1
ATOM 1553 N N . PHE B 1 36 ? -2.076 -20.438 -13.781 1 97.88 36 PHE B N 1
ATOM 1554 C CA . PHE B 1 36 ? -1.537 -19.562 -12.75 1 97.88 36 PHE B CA 1
ATOM 1555 C C . PHE B 1 36 ? -2.402 -18.312 -12.586 1 97.88 36 PHE B C 1
ATOM 1557 O O . PHE B 1 36 ? -2.834 -17.984 -11.477 1 97.88 36 PHE B O 1
ATOM 1564 N N . ARG B 1 37 ? -2.699 -17.656 -13.719 1 96.62 37 ARG B N 1
ATOM 1565 C CA . ARG B 1 37 ? -3.48 -16.438 -13.711 1 96.62 37 ARG B CA 1
ATOM 1566 C C . ARG B 1 37 ? -4.844 -16.656 -13.062 1 96.62 37 ARG B C 1
ATOM 1568 O O . ARG B 1 37 ? -5.266 -15.859 -12.219 1 96.62 37 ARG B O 1
ATOM 1575 N N . SER B 1 38 ? -5.488 -17.719 -13.438 1 97.25 38 SER B N 1
ATOM 1576 C CA . SER B 1 38 ? -6.828 -18 -12.938 1 97.25 38 SER B CA 1
ATOM 1577 C C . SER B 1 38 ? -6.816 -18.234 -11.43 1 97.25 38 SER B C 1
ATOM 1579 O O . SER B 1 38 ? -7.578 -17.594 -10.695 1 97.25 38 SER B O 1
ATOM 1581 N N . ILE B 1 39 ? -5.953 -19.031 -10.914 1 98.06 39 ILE B N 1
ATOM 1582 C CA . ILE B 1 39 ? -5.926 -19.391 -9.5 1 98.06 39 ILE B CA 1
ATOM 1583 C C . ILE B 1 39 ? -5.508 -18.172 -8.672 1 98.06 39 ILE B C 1
ATOM 1585 O O . ILE B 1 39 ? -6.172 -17.828 -7.691 1 98.06 39 ILE B O 1
ATOM 1589 N N . PHE B 1 40 ? -4.504 -17.453 -9.109 1 98 40 PHE B N 1
ATOM 1590 C CA . PHE B 1 40 ? -3.963 -16.344 -8.328 1 98 40 PHE B CA 1
ATOM 1591 C C . PHE B 1 40 ? -4.914 -15.156 -8.352 1 98 40 PHE B C 1
ATOM 1593 O O . PHE B 1 40 ? -4.949 -14.367 -7.414 1 98 40 PHE B O 1
ATOM 1600 N N . SER B 1 41 ? -5.684 -14.984 -9.406 1 96.62 41 SER B N 1
ATOM 1601 C CA . SER B 1 41 ? -6.562 -13.828 -9.469 1 96.62 41 SER B CA 1
ATOM 1602 C C . SER B 1 41 ? -7.906 -14.109 -8.805 1 96.62 41 SER B C 1
ATOM 1604 O O . SER B 1 41 ? -8.578 -13.188 -8.344 1 96.62 41 SER B O 1
ATOM 1606 N N . GLU B 1 42 ? -8.297 -15.391 -8.641 1 96 42 GLU B N 1
ATOM 1607 C CA . GLU B 1 42 ? -9.641 -15.727 -8.188 1 96 42 GLU B CA 1
ATOM 1608 C C . GLU B 1 42 ? -9.648 -16.109 -6.711 1 96 42 GLU B C 1
ATOM 1610 O O . GLU B 1 42 ? -10.68 -16.016 -6.043 1 96 42 GLU B O 1
ATOM 1615 N N . ARG B 1 43 ? -8.539 -16.562 -6.238 1 97 43 ARG B N 1
ATOM 1616 C CA . ARG B 1 43 ? -8.5 -17.094 -4.879 1 97 43 ARG B CA 1
ATOM 1617 C C . ARG B 1 43 ? -8.117 -16 -3.879 1 97 43 ARG B C 1
ATOM 1619 O O . ARG B 1 43 ? -7.363 -15.086 -4.211 1 97 43 ARG B O 1
ATOM 1626 N N . SER B 1 44 ? -8.656 -16.172 -2.637 1 96.06 44 SER B N 1
ATOM 1627 C CA . SER B 1 44 ? -8.406 -15.211 -1.566 1 96.06 44 SER B CA 1
ATOM 1628 C C . SER B 1 44 ? -7.008 -15.398 -0.979 1 96.06 44 SER B C 1
ATOM 1630 O O . SER B 1 44 ? -6.371 -16.438 -1.193 1 96.06 44 SER B O 1
ATOM 1632 N N . ARG B 1 45 ? -6.586 -14.43 -0.237 1 95.44 45 ARG B N 1
ATOM 1633 C CA . ARG B 1 45 ? -5.266 -14.453 0.389 1 95.44 45 ARG B CA 1
ATOM 1634 C C . ARG B 1 45 ? -5.137 -15.633 1.348 1 95.44 45 ARG B C 1
ATOM 1636 O O . ARG B 1 45 ? -4.16 -16.375 1.293 1 95.44 45 ARG B O 1
ATOM 1643 N N . PRO B 1 46 ? -6.129 -15.859 2.232 1 96.94 46 PRO B N 1
ATOM 1644 C CA . PRO B 1 46 ? -6 -17.031 3.096 1 96.94 46 PRO B CA 1
ATOM 1645 C C . PRO B 1 46 ? -5.926 -18.344 2.307 1 96.94 46 PRO B C 1
ATOM 1647 O O . PRO B 1 46 ? -5.18 -19.25 2.682 1 96.94 46 PRO B O 1
ATOM 1650 N N . HIS B 1 47 ? -6.699 -18.406 1.248 1 97.94 47 HIS B N 1
ATOM 1651 C CA . HIS B 1 47 ? -6.652 -19.594 0.4 1 97.94 47 HIS B CA 1
ATOM 1652 C C . HIS B 1 47 ? -5.27 -19.781 -0.219 1 97.94 47 HIS B C 1
ATOM 1654 O O . HIS B 1 47 ? -4.727 -20.891 -0.224 1 97.94 47 HIS B O 1
ATOM 1660 N N . MET B 1 48 ? -4.676 -18.719 -0.7 1 98.19 48 MET B N 1
ATOM 1661 C CA . MET B 1 48 ? -3.365 -18.797 -1.339 1 98.19 48 MET B CA 1
ATOM 1662 C C . MET B 1 48 ? -2.291 -19.188 -0.328 1 98.19 48 MET B C 1
ATOM 1664 O O . MET B 1 48 ? -1.335 -19.891 -0.668 1 98.19 48 MET B O 1
ATOM 1668 N N . ASP B 1 49 ? -2.461 -18.703 0.891 1 98.25 49 ASP B N 1
ATOM 1669 C CA . ASP B 1 49 ? -1.553 -19.125 1.954 1 98.25 49 ASP B CA 1
ATOM 1670 C C . ASP B 1 49 ? -1.623 -20.625 2.174 1 98.25 49 ASP B C 1
ATOM 1672 O O . ASP B 1 49 ? -0.591 -21.297 2.289 1 98.25 49 ASP B O 1
ATOM 1676 N N . ALA B 1 50 ? -2.801 -21.156 2.186 1 98.44 50 ALA B N 1
ATOM 1677 C CA . ALA B 1 50 ? -3.012 -22.594 2.342 1 98.44 50 ALA B CA 1
ATOM 1678 C C . ALA B 1 50 ? -2.461 -23.359 1.145 1 98.44 50 ALA B C 1
ATOM 1680 O O . ALA B 1 50 ? -1.869 -24.438 1.305 1 98.44 50 ALA B O 1
ATOM 1681 N N . VAL B 1 51 ? -2.635 -22.828 -0.052 1 98.69 51 VAL B N 1
ATOM 1682 C CA . VAL B 1 51 ? -2.119 -23.453 -1.266 1 98.69 51 VAL B CA 1
ATOM 1683 C C . VAL B 1 51 ? -0.597 -23.531 -1.197 1 98.69 51 VAL B C 1
ATOM 1685 O O . VAL B 1 51 ? -0.008 -24.547 -1.573 1 98.69 51 VAL B O 1
ATOM 1688 N N . SER B 1 52 ? -0.012 -22.438 -0.754 1 98.62 52 SER B N 1
ATOM 1689 C CA . SER B 1 52 ? 1.441 -22.422 -0.619 1 98.62 52 SER B CA 1
ATOM 1690 C C . SER B 1 52 ? 1.931 -23.531 0.292 1 98.62 52 SER B C 1
ATOM 1692 O O . SER B 1 52 ? 2.865 -24.266 -0.056 1 98.62 52 SER B O 1
ATOM 1694 N N . SER B 1 53 ? 1.332 -23.719 1.388 1 98.38 53 SER B N 1
ATOM 1695 C CA . SER B 1 53 ? 1.695 -24.766 2.34 1 98.38 53 SER B CA 1
ATOM 1696 C C . SER B 1 53 ? 1.458 -26.156 1.756 1 98.38 53 SER B C 1
ATOM 1698 O O . SER B 1 53 ? 2.303 -27.031 1.888 1 98.38 53 SER B O 1
ATOM 1700 N N . ALA B 1 54 ? 0.291 -26.344 1.139 1 98.38 54 ALA B N 1
ATOM 1701 C CA . ALA B 1 54 ? -0.044 -27.641 0.535 1 98.38 54 ALA B CA 1
ATOM 1702 C C . ALA B 1 54 ? 0.951 -28 -0.564 1 98.38 54 ALA B C 1
ATOM 1704 O O . ALA B 1 54 ? 1.369 -29.156 -0.671 1 98.38 54 ALA B O 1
ATOM 1705 N N . TYR B 1 55 ? 1.28 -27.031 -1.372 1 98.62 55 TYR B N 1
ATOM 1706 C CA . TYR B 1 55 ? 2.229 -27.25 -2.461 1 98.62 55 TYR B CA 1
ATOM 1707 C C . TYR B 1 55 ? 3.557 -27.781 -1.931 1 98.62 55 TYR B C 1
ATOM 1709 O O . TYR B 1 55 ? 4.094 -28.766 -2.453 1 98.62 55 TYR B O 1
ATOM 1717 N N . LYS B 1 56 ? 4.062 -27.125 -0.909 1 98.19 56 LYS B N 1
ATOM 1718 C CA . LYS B 1 56 ? 5.32 -27.531 -0.292 1 98.19 56 LYS B CA 1
ATOM 1719 C C . LYS B 1 56 ? 5.219 -28.938 0.288 1 98.19 56 LYS B C 1
ATOM 1721 O O . LYS B 1 56 ? 6.117 -29.766 0.096 1 98.19 56 LYS B O 1
ATOM 1726 N N . ASN B 1 57 ? 4.164 -29.188 0.965 1 98 57 ASN B N 1
ATOM 1727 C CA . ASN B 1 57 ? 3.969 -30.484 1.602 1 98 57 ASN B CA 1
ATOM 1728 C C . ASN B 1 57 ? 3.848 -31.609 0.569 1 98 57 ASN B C 1
ATOM 1730 O O . ASN B 1 57 ? 4.355 -32.719 0.78 1 98 57 ASN B O 1
ATOM 1734 N N . MET B 1 58 ? 3.211 -31.344 -0.508 1 97.69 58 MET B N 1
ATOM 1735 C CA . MET B 1 58 ? 2.891 -32.375 -1.504 1 97.69 58 MET B CA 1
ATOM 1736 C C . MET B 1 58 ? 4.082 -32.625 -2.42 1 97.69 58 MET B C 1
ATOM 1738 O O . MET B 1 58 ? 4.297 -33.75 -2.863 1 97.69 58 MET B O 1
ATOM 1742 N N . PHE B 1 59 ? 4.848 -31.609 -2.703 1 96.94 59 PHE B N 1
ATOM 1743 C CA . PHE B 1 59 ? 5.805 -31.766 -3.791 1 96.94 59 PHE B CA 1
ATOM 1744 C C . PHE B 1 59 ? 7.227 -31.484 -3.305 1 96.94 59 PHE B C 1
ATOM 1746 O O . PHE B 1 59 ? 8.188 -31.688 -4.043 1 96.94 59 PHE B O 1
ATOM 1753 N N . GLY B 1 60 ? 7.402 -30.969 -2.111 1 94.75 60 GLY B N 1
ATOM 1754 C CA . GLY B 1 60 ? 8.711 -30.828 -1.495 1 94.75 60 GLY B CA 1
ATOM 1755 C C . GLY B 1 60 ? 9.391 -29.516 -1.852 1 94.75 60 GLY B C 1
ATOM 1756 O O . GLY B 1 60 ? 10.367 -29.125 -1.201 1 94.75 60 GLY B O 1
ATOM 1757 N N . ASN B 1 61 ? 8.938 -28.922 -2.895 1 95.62 61 ASN B N 1
ATOM 1758 C CA . ASN B 1 61 ? 9.43 -27.609 -3.295 1 95.62 61 ASN B CA 1
ATOM 1759 C C . ASN B 1 61 ? 8.414 -26.5 -2.975 1 95.62 61 ASN B C 1
ATOM 1761 O O . ASN B 1 61 ? 7.211 -26.766 -2.916 1 95.62 61 ASN B O 1
ATOM 1765 N N . THR B 1 62 ? 8.914 -25.266 -2.787 1 97.94 62 THR B N 1
ATOM 1766 C CA . THR B 1 62 ? 7.969 -24.203 -2.465 1 97.94 62 THR B CA 1
ATOM 1767 C C . THR B 1 62 ? 7.305 -23.672 -3.732 1 97.94 62 THR B C 1
ATOM 1769 O O . THR B 1 62 ? 7.91 -23.672 -4.805 1 97.94 62 THR B O 1
ATOM 1772 N N . LEU B 1 63 ? 6.168 -23.203 -3.551 1 98.38 63 LEU B N 1
ATOM 1773 C CA . LEU B 1 63 ? 5.449 -22.609 -4.664 1 98.38 63 LEU B CA 1
ATOM 1774 C C . LEU B 1 63 ? 6.188 -21.375 -5.184 1 98.38 63 LEU B C 1
ATOM 1776 O O . LEU B 1 63 ? 6.203 -21.109 -6.391 1 98.38 63 LEU B O 1
ATOM 1780 N N . LYS B 1 64 ? 6.758 -20.578 -4.32 1 98.25 64 LYS B N 1
ATOM 1781 C CA . LYS B 1 64 ? 7.527 -19.406 -4.723 1 98.25 64 LYS B CA 1
ATOM 1782 C C . LYS B 1 64 ? 8.656 -19.797 -5.68 1 98.25 64 LYS B C 1
ATOM 1784 O O . LYS B 1 64 ? 8.828 -19.172 -6.727 1 98.25 64 LYS B O 1
ATOM 1789 N N . LYS B 1 65 ? 9.461 -20.797 -5.312 1 97.88 65 LYS B N 1
ATOM 1790 C CA . LYS B 1 65 ? 10.539 -21.266 -6.172 1 97.88 65 LYS B CA 1
ATOM 1791 C C . LYS B 1 65 ? 10.008 -21.734 -7.523 1 97.88 65 LYS B C 1
ATOM 1793 O O . LYS B 1 65 ? 10.625 -21.484 -8.562 1 97.88 65 LYS B O 1
ATOM 1798 N N . ALA B 1 66 ? 8.891 -22.484 -7.469 1 97.62 66 ALA B N 1
ATOM 1799 C CA . ALA B 1 66 ? 8.266 -22.953 -8.703 1 97.62 66 ALA B CA 1
ATOM 1800 C C . ALA B 1 66 ? 7.879 -21.766 -9.594 1 97.62 66 ALA B C 1
ATOM 1802 O O . ALA B 1 66 ? 8.148 -21.781 -10.797 1 97.62 66 ALA B O 1
ATOM 1803 N N . ILE B 1 67 ? 7.27 -20.703 -9.047 1 98.12 67 ILE B N 1
ATOM 1804 C CA . ILE B 1 67 ? 6.875 -19.516 -9.797 1 98.12 67 ILE B CA 1
ATOM 1805 C C . ILE B 1 67 ? 8.102 -18.891 -10.453 1 98.12 67 ILE B C 1
ATOM 1807 O O . ILE B 1 67 ? 8.086 -18.578 -11.641 1 98.12 67 ILE B O 1
ATOM 1811 N N . LYS B 1 68 ? 9.133 -18.766 -9.734 1 97.62 68 LYS B N 1
ATOM 1812 C CA . LYS B 1 68 ? 10.336 -18.078 -10.203 1 97.62 68 LYS B CA 1
ATOM 1813 C C . LYS B 1 68 ? 11.016 -18.875 -11.32 1 97.62 68 LYS B C 1
ATOM 1815 O O . LYS B 1 68 ? 11.625 -18.297 -12.219 1 97.62 68 LYS B O 1
ATOM 1820 N N . SER B 1 69 ? 10.898 -20.203 -11.289 1 96.62 69 SER B N 1
ATOM 1821 C CA . SER B 1 69 ? 11.516 -21.062 -12.297 1 96.62 69 SER B CA 1
ATOM 1822 C C . SER B 1 69 ? 10.664 -21.125 -13.555 1 96.62 69 SER B C 1
ATOM 1824 O O . SER B 1 69 ? 11.188 -21.281 -14.664 1 96.62 69 SER B O 1
ATOM 1826 N N . GLU B 1 70 ? 9.336 -20.984 -13.414 1 95.94 70 GLU B N 1
ATOM 1827 C CA . GLU B 1 70 ? 8.398 -21.266 -14.5 1 95.94 70 GLU B CA 1
ATOM 1828 C C . GLU B 1 70 ? 7.961 -19.984 -15.211 1 95.94 70 GLU B C 1
ATOM 1830 O O . GLU B 1 70 ? 7.414 -20.031 -16.312 1 95.94 70 GLU B O 1
ATOM 1835 N N . THR B 1 71 ? 8.055 -18.844 -14.586 1 95.88 71 THR B N 1
ATOM 1836 C CA . THR B 1 71 ? 7.574 -17.578 -15.125 1 95.88 71 THR B CA 1
ATOM 1837 C C . THR B 1 71 ? 8.672 -16.516 -15.062 1 95.88 71 THR B C 1
ATOM 1839 O O . THR B 1 71 ? 9.758 -16.766 -14.531 1 95.88 71 THR B O 1
ATOM 1842 N N . SER B 1 72 ? 8.391 -15.398 -15.711 1 95.56 72 SER B N 1
ATOM 1843 C CA . SER B 1 72 ? 9.406 -14.352 -15.742 1 95.56 72 SER B CA 1
ATOM 1844 C C . SER B 1 72 ? 8.773 -12.969 -15.828 1 95.56 72 SER B C 1
ATOM 1846 O O . SER B 1 72 ? 7.555 -12.844 -16 1 95.56 72 SER B O 1
ATOM 1848 N N . GLY B 1 73 ? 9.625 -11.914 -15.531 1 96.25 73 GLY B N 1
ATOM 1849 C CA . GLY B 1 73 ? 9.234 -10.531 -15.75 1 96.25 73 GLY B CA 1
ATOM 1850 C C . GLY B 1 73 ? 8.172 -10.047 -14.789 1 96.25 73 GLY B C 1
ATOM 1851 O O . GLY B 1 73 ? 8.156 -10.453 -13.617 1 96.25 73 GLY B O 1
ATOM 1852 N N . ASN B 1 74 ? 7.367 -9.156 -15.258 1 97.44 74 ASN B N 1
ATOM 1853 C CA . ASN B 1 74 ? 6.355 -8.523 -14.414 1 97.44 74 ASN B CA 1
ATOM 1854 C C . ASN B 1 74 ? 5.285 -9.523 -13.984 1 97.44 74 ASN B C 1
ATOM 1856 O O . ASN B 1 74 ? 4.742 -9.414 -12.883 1 97.44 74 ASN B O 1
ATOM 1860 N N . PHE B 1 75 ? 5.039 -10.523 -14.875 1 97.56 75 PHE B N 1
ATOM 1861 C CA . PHE B 1 75 ? 4.09 -11.57 -14.5 1 97.56 75 PHE B CA 1
ATOM 1862 C C . PHE B 1 75 ? 4.59 -12.344 -13.289 1 97.56 75 PHE B C 1
ATOM 1864 O O . PHE B 1 75 ? 3.848 -12.555 -12.328 1 97.56 75 PHE B O 1
ATOM 1871 N N . GLU B 1 76 ? 5.836 -12.742 -13.297 1 98.19 76 GLU B N 1
ATOM 1872 C CA . GLU B 1 76 ? 6.469 -13.391 -12.156 1 98.19 76 GLU B CA 1
ATOM 1873 C C . GLU B 1 76 ? 6.379 -12.531 -10.898 1 98.19 76 GLU B C 1
ATOM 1875 O O . GLU B 1 76 ? 5.992 -13.016 -9.836 1 98.19 76 GLU B O 1
ATOM 1880 N N . TYR B 1 77 ? 6.699 -11.305 -11.039 1 98.19 77 TYR B N 1
ATOM 1881 C CA . TYR B 1 77 ? 6.703 -10.375 -9.906 1 98.19 77 TYR B CA 1
ATOM 1882 C C . TYR B 1 77 ? 5.32 -10.281 -9.273 1 98.19 77 TYR B C 1
ATOM 1884 O O . TYR B 1 77 ? 5.188 -10.266 -8.055 1 98.19 77 TYR B O 1
ATOM 1892 N N . ALA B 1 78 ? 4.297 -10.203 -10.117 1 98.44 78 ALA B N 1
ATOM 1893 C CA . ALA B 1 78 ? 2.932 -10.086 -9.609 1 98.44 78 ALA B CA 1
ATOM 1894 C C . ALA B 1 78 ? 2.518 -11.328 -8.836 1 98.44 78 ALA B C 1
ATOM 1896 O O . ALA B 1 78 ? 1.947 -11.227 -7.746 1 98.44 78 ALA B O 1
ATOM 1897 N N . LEU B 1 79 ? 2.828 -12.523 -9.375 1 98.62 79 LEU B N 1
ATOM 1898 C CA . LEU B 1 79 ? 2.484 -13.773 -8.703 1 98.62 79 LEU B CA 1
ATOM 1899 C C . LEU B 1 79 ? 3.199 -13.883 -7.359 1 98.62 79 LEU B C 1
ATOM 1901 O O . LEU B 1 79 ? 2.58 -14.219 -6.348 1 98.62 79 LEU B O 1
ATOM 1905 N N . VAL B 1 80 ? 4.477 -13.562 -7.359 1 98.69 80 VAL B N 1
ATOM 1906 C CA . VAL B 1 80 ? 5.281 -13.648 -6.145 1 98.69 80 VAL B CA 1
ATOM 1907 C C . VAL B 1 80 ? 4.77 -12.648 -5.109 1 98.69 80 VAL B C 1
ATOM 1909 O O . VAL B 1 80 ? 4.746 -12.938 -3.914 1 98.69 80 VAL B O 1
ATOM 1912 N N . THR B 1 81 ? 4.383 -11.461 -5.578 1 98.62 81 THR B N 1
ATOM 1913 C CA . THR B 1 81 ? 3.844 -10.445 -4.684 1 98.62 81 THR B CA 1
ATOM 1914 C C . THR B 1 81 ? 2.578 -10.945 -3.994 1 98.62 81 THR B C 1
ATOM 1916 O O . THR B 1 81 ? 2.424 -10.797 -2.781 1 98.62 81 THR B O 1
ATOM 1919 N N . ILE B 1 82 ? 1.653 -11.555 -4.723 1 98.62 82 ILE B N 1
ATOM 1920 C CA . ILE B 1 82 ? 0.437 -12.109 -4.137 1 98.62 82 ILE B CA 1
ATOM 1921 C C . ILE B 1 82 ? 0.799 -13.18 -3.113 1 98.62 82 ILE B C 1
ATOM 1923 O O . ILE B 1 82 ? 0.288 -13.172 -1.991 1 98.62 82 ILE B O 1
ATOM 1927 N N . LEU B 1 83 ? 1.673 -14.078 -3.51 1 98.62 83 LEU B N 1
ATOM 1928 C CA . LEU B 1 83 ? 2.033 -15.203 -2.662 1 98.62 83 LEU B CA 1
ATOM 1929 C C . LEU B 1 83 ? 2.672 -14.727 -1.362 1 98.62 83 LEU B C 1
ATOM 1931 O O . LEU B 1 83 ? 2.275 -15.156 -0.276 1 98.62 83 LEU B O 1
ATOM 1935 N N . GLN B 1 84 ? 3.596 -13.812 -1.467 1 98.44 84 GLN B N 1
ATOM 1936 C CA . GLN B 1 84 ? 4.297 -13.305 -0.291 1 98.44 84 GLN B CA 1
ATOM 1937 C C . GLN B 1 84 ? 3.354 -12.516 0.615 1 98.44 84 GLN B C 1
ATOM 1939 O O . GLN B 1 84 ? 3.443 -12.609 1.842 1 98.44 84 GLN B O 1
ATOM 1944 N N . SER B 1 85 ? 2.521 -11.742 0.012 1 97.56 85 SER B N 1
ATOM 1945 C CA . SER B 1 85 ? 1.574 -10.961 0.799 1 97.56 85 SER B CA 1
ATOM 1946 C C . SER B 1 85 ? 0.558 -11.859 1.495 1 97.56 85 SER B C 1
ATOM 1948 O O . SER B 1 85 ? 0.049 -11.516 2.564 1 97.56 85 SER B O 1
ATOM 1950 N N . ALA B 1 86 ? 0.227 -12.977 0.894 1 97.25 86 ALA B N 1
ATOM 1951 C CA . ALA B 1 86 ? -0.707 -13.938 1.478 1 97.25 86 ALA B CA 1
ATOM 1952 C C . ALA B 1 86 ? -0.054 -14.711 2.617 1 97.25 86 ALA B C 1
ATOM 1954 O O . ALA B 1 86 ? -0.674 -14.938 3.66 1 97.25 86 ALA B O 1
ATOM 1955 N N . GLU B 1 87 ? 1.191 -15.086 2.414 1 97.81 87 GLU B N 1
ATOM 1956 C CA . GLU B 1 87 ? 1.902 -15.914 3.383 1 97.81 87 GLU B CA 1
ATOM 1957 C C . GLU B 1 87 ? 2.244 -15.117 4.641 1 97.81 87 GLU B C 1
ATOM 1959 O O . GLU B 1 87 ? 2.031 -15.594 5.758 1 97.81 87 GLU B O 1
ATOM 1964 N N . ASN B 1 88 ? 2.838 -14 4.438 1 97.94 88 ASN B N 1
ATOM 1965 C CA . ASN B 1 88 ? 3.307 -13.156 5.531 1 97.94 88 ASN B CA 1
ATOM 1966 C C . ASN B 1 88 ? 3.389 -11.695 5.113 1 97.94 88 ASN B C 1
ATOM 1968 O O . ASN B 1 88 ? 4.457 -11.211 4.73 1 97.94 88 ASN B O 1
ATOM 1972 N N . PRO B 1 89 ? 2.264 -10.969 5.27 1 97.5 89 PRO B N 1
ATOM 1973 C CA . PRO B 1 89 ? 2.254 -9.562 4.859 1 97.5 89 PRO B CA 1
ATOM 1974 C C . PRO B 1 89 ? 3.33 -8.734 5.559 1 97.5 89 PRO B C 1
ATOM 1976 O O . PRO B 1 89 ? 3.902 -7.824 4.957 1 97.5 89 PRO B O 1
ATOM 1979 N N . GLY B 1 90 ? 3.578 -9.016 6.82 1 98.19 90 GLY B N 1
ATOM 1980 C CA . GLY B 1 90 ? 4.629 -8.312 7.531 1 98.19 90 GLY B CA 1
ATOM 1981 C C . GLY B 1 90 ? 5.992 -8.453 6.883 1 98.19 90 GLY B C 1
ATOM 1982 O O . GLY B 1 90 ? 6.711 -7.469 6.707 1 98.19 90 GLY B O 1
ATOM 1983 N N . LYS B 1 91 ? 6.285 -9.648 6.551 1 98.62 91 LYS B N 1
ATOM 1984 C CA . LYS B 1 91 ? 7.555 -9.922 5.879 1 98.62 91 LYS B CA 1
ATOM 1985 C C . LYS B 1 91 ? 7.598 -9.258 4.504 1 98.62 91 LYS B C 1
ATOM 1987 O O . LYS B 1 91 ? 8.641 -8.734 4.098 1 98.62 91 LYS B O 1
ATOM 1992 N N . TYR B 1 92 ? 6.551 -9.32 3.832 1 98.62 92 TYR B N 1
ATOM 1993 C CA . TYR B 1 92 ? 6.473 -8.711 2.512 1 98.62 92 TYR B CA 1
ATOM 1994 C C . TYR B 1 92 ? 6.75 -7.211 2.586 1 98.62 92 TYR B C 1
ATOM 1996 O O . TYR B 1 92 ? 7.594 -6.695 1.851 1 98.62 92 TYR B O 1
ATOM 2004 N N . PHE B 1 93 ? 6.066 -6.5 3.479 1 98.62 93 PHE B N 1
ATOM 2005 C CA . PHE B 1 93 ? 6.23 -5.055 3.564 1 98.62 93 PHE B CA 1
ATOM 2006 C C . PHE B 1 93 ? 7.602 -4.699 4.129 1 98.62 93 PHE B C 1
ATOM 2008 O O . PHE B 1 93 ? 8.188 -3.682 3.752 1 98.62 93 PHE B O 1
ATOM 2015 N N . ALA B 1 94 ? 8.133 -5.574 4.984 1 98.69 94 ALA B N 1
ATOM 2016 C CA . ALA B 1 94 ? 9.508 -5.363 5.426 1 98.69 94 ALA B CA 1
ATOM 2017 C C . ALA B 1 94 ? 10.469 -5.352 4.238 1 98.69 94 ALA B C 1
ATOM 2019 O O . ALA B 1 94 ? 11.367 -4.504 4.164 1 98.69 94 ALA B O 1
ATOM 2020 N N . LYS B 1 95 ? 10.25 -6.242 3.322 1 98.56 95 LYS B N 1
ATOM 2021 C CA . LYS B 1 95 ? 11.078 -6.305 2.121 1 98.56 95 LYS B CA 1
ATOM 2022 C C . LYS B 1 95 ? 10.891 -5.066 1.252 1 98.56 95 LYS B C 1
ATOM 2024 O O . LYS B 1 95 ? 11.852 -4.547 0.683 1 98.56 95 LYS B O 1
ATOM 2029 N N . VAL B 1 96 ? 9.672 -4.645 1.114 1 98.5 96 VAL B N 1
ATOM 2030 C CA . VAL B 1 96 ? 9.375 -3.449 0.334 1 98.5 96 VAL B CA 1
ATOM 2031 C C . VAL B 1 96 ? 10.109 -2.248 0.923 1 98.5 96 VAL B C 1
ATOM 2033 O O . VAL B 1 96 ? 10.734 -1.478 0.193 1 98.5 96 VAL B O 1
ATOM 2036 N N . LEU B 1 97 ? 10.047 -2.1 2.24 1 98.62 97 LEU B N 1
ATOM 2037 C CA . LEU B 1 97 ? 10.695 -0.986 2.926 1 98.62 97 LEU B CA 1
ATOM 2038 C C . LEU B 1 97 ? 12.211 -1.078 2.799 1 98.62 97 LEU B C 1
ATOM 2040 O O . LEU B 1 97 ? 12.883 -0.07 2.566 1 98.62 97 LEU B O 1
ATOM 2044 N N . ARG B 1 98 ? 12.742 -2.277 2.932 1 98.44 98 ARG B N 1
ATOM 2045 C CA . ARG B 1 98 ? 14.18 -2.477 2.77 1 98.44 98 ARG B CA 1
ATOM 2046 C C . ARG B 1 98 ? 14.633 -2.059 1.376 1 98.44 98 ARG B C 1
ATOM 2048 O O . ARG B 1 98 ? 15.633 -1.346 1.231 1 98.44 98 ARG B O 1
ATOM 2055 N N . LYS B 1 99 ? 13.891 -2.5 0.391 1 97.88 99 LYS B N 1
ATOM 2056 C CA . LYS B 1 99 ? 14.242 -2.184 -0.991 1 97.88 99 LYS B CA 1
ATOM 2057 C C . LYS B 1 99 ? 14.148 -0.682 -1.251 1 97.88 99 LYS B C 1
ATOM 2059 O O . LYS B 1 99 ? 14.953 -0.128 -2.004 1 97.88 99 LYS B O 1
ATOM 2064 N N . ALA B 1 100 ? 13.172 -0.015 -0.65 1 98.06 100 ALA B N 1
ATOM 2065 C CA . ALA B 1 100 ? 12.984 1.424 -0.816 1 98.06 100 ALA B CA 1
ATOM 2066 C C . ALA B 1 100 ? 14.164 2.203 -0.253 1 98.06 100 ALA B C 1
ATOM 2068 O O . ALA B 1 100 ? 14.422 3.34 -0.659 1 98.06 100 ALA B O 1
ATOM 2069 N N . MET B 1 101 ? 14.945 1.601 0.606 1 98.06 101 MET B N 1
ATOM 2070 C CA . MET B 1 101 ? 16.016 2.307 1.31 1 98.06 101 MET B CA 1
ATOM 2071 C C . MET B 1 101 ? 17.375 1.767 0.907 1 98.06 101 MET B C 1
ATOM 2073 O O . MET B 1 101 ? 18.406 2.266 1.366 1 98.06 101 MET B O 1
ATOM 2077 N N . LYS B 1 102 ? 17.25 0.745 0.002 1 92.62 102 LYS B N 1
ATOM 2078 C CA . LYS B 1 102 ? 18.5 0.115 -0.425 1 92.62 102 LYS B CA 1
ATOM 2079 C C . LYS B 1 102 ? 19.078 0.816 -1.651 1 92.62 102 LYS B C 1
ATOM 2081 O O . LYS B 1 102 ? 18.328 1.232 -2.543 1 92.62 102 LYS B O 1
ATOM 2086 N N . GLY B 1 103 ? 20.484 1.104 -1.715 1 87.12 103 GLY B N 1
ATOM 2087 C CA . GLY B 1 103 ? 21.125 1.644 -2.898 1 87.12 103 GLY B CA 1
ATOM 2088 C C . GLY B 1 103 ? 21.547 3.094 -2.74 1 87.12 103 GLY B C 1
ATOM 2089 O O . GLY B 1 103 ? 21.703 3.58 -1.619 1 87.12 103 GLY B O 1
ATOM 2090 N N . LEU B 1 104 ? 21.656 3.869 -3.932 1 86.62 104 LEU B N 1
ATOM 2091 C CA . LEU B 1 104 ? 22.25 5.203 -3.939 1 86.62 104 LEU B CA 1
ATOM 2092 C C . LEU B 1 104 ? 21.219 6.258 -3.566 1 86.62 104 LEU B C 1
ATOM 2094 O O . LEU B 1 104 ? 21.578 7.371 -3.17 1 86.62 104 LEU B O 1
ATOM 2098 N N . GLY B 1 105 ? 20.031 5.883 -3.295 1 91.56 105 GLY B N 1
ATOM 2099 C CA . GLY B 1 105 ? 18.984 6.82 -2.912 1 91.56 105 GLY B CA 1
ATOM 2100 C C . GLY B 1 105 ? 17.734 6.137 -2.398 1 91.56 105 GLY B C 1
ATOM 2101 O O . GLY B 1 105 ? 17.406 5.031 -2.826 1 91.56 105 GLY B O 1
ATOM 2102 N N . THR B 1 106 ? 17.078 6.902 -1.504 1 96.56 106 THR B N 1
ATOM 2103 C CA . THR B 1 106 ? 15.844 6.379 -0.932 1 96.56 106 THR B CA 1
ATOM 2104 C C . THR B 1 106 ? 14.664 6.66 -1.854 1 96.56 106 THR B C 1
ATOM 2106 O O . THR B 1 106 ? 14.523 7.766 -2.381 1 96.56 106 THR B O 1
ATOM 2109 N N . ASP B 1 107 ? 13.906 5.656 -2.189 1 97.31 107 ASP B N 1
ATOM 2110 C CA . ASP B 1 107 ? 12.594 5.852 -2.789 1 97.31 107 ASP B CA 1
ATOM 2111 C C . ASP B 1 107 ? 11.594 6.375 -1.761 1 97.31 107 ASP B C 1
ATOM 2113 O O . ASP B 1 107 ? 10.773 5.613 -1.235 1 97.31 107 ASP B O 1
ATOM 2117 N N . ASP B 1 108 ? 11.609 7.715 -1.606 1 97.38 108 ASP B N 1
ATOM 2118 C CA . ASP B 1 108 ? 10.852 8.344 -0.526 1 97.38 108 ASP B CA 1
ATOM 2119 C C . ASP B 1 108 ? 9.352 8.195 -0.743 1 97.38 108 ASP B C 1
ATOM 2121 O O . ASP B 1 108 ? 8.586 8.109 0.22 1 97.38 108 ASP B O 1
ATOM 2125 N N . LYS B 1 109 ? 8.906 8.133 -1.969 1 97.31 109 LYS B N 1
ATOM 2126 C CA . LYS B 1 109 ? 7.484 7.973 -2.246 1 97.31 109 LYS B CA 1
ATOM 2127 C C . LYS B 1 109 ? 6.977 6.617 -1.773 1 97.31 109 LYS B C 1
ATOM 2129 O O . LYS B 1 109 ? 5.961 6.535 -1.075 1 97.31 109 LYS B O 1
ATOM 2134 N N . THR B 1 110 ? 7.746 5.559 -2.105 1 98.06 110 THR B N 1
ATOM 2135 C CA . THR B 1 110 ? 7.375 4.219 -1.67 1 98.06 110 THR B CA 1
ATOM 2136 C C . THR B 1 110 ? 7.488 4.09 -0.154 1 98.06 110 THR B C 1
ATOM 2138 O O . THR B 1 110 ? 6.594 3.549 0.498 1 98.06 110 THR B O 1
ATOM 2141 N N . LEU B 1 111 ? 8.609 4.613 0.368 1 98.69 111 LEU B N 1
ATOM 2142 C CA . LEU B 1 111 ? 8.836 4.559 1.808 1 98.69 111 LEU B CA 1
ATOM 2143 C C . LEU B 1 111 ? 7.695 5.219 2.568 1 98.69 111 LEU B C 1
ATOM 2145 O O . LEU B 1 111 ? 7.098 4.605 3.459 1 98.69 111 LEU B O 1
ATOM 2149 N N . THR B 1 112 ? 7.301 6.387 2.158 1 98.56 112 THR B N 1
ATOM 2150 C CA . THR B 1 112 ? 6.246 7.152 2.811 1 98.56 112 THR B CA 1
ATOM 2151 C C . THR B 1 112 ? 4.895 6.457 2.654 1 98.56 112 THR B C 1
ATOM 2153 O O . THR B 1 112 ? 4.156 6.301 3.627 1 98.56 112 THR B O 1
ATOM 2156 N N . ARG B 1 113 ? 4.617 6.051 1.456 1 98.19 113 ARG B N 1
ATOM 2157 C CA . ARG B 1 113 ? 3.318 5.43 1.204 1 98.19 113 ARG B CA 1
ATOM 2158 C C . ARG B 1 113 ? 3.131 4.188 2.066 1 98.19 113 ARG B C 1
ATOM 2160 O O . ARG B 1 113 ? 2.08 4.004 2.684 1 98.19 113 ARG B O 1
ATOM 2167 N N . VAL B 1 114 ? 4.164 3.354 2.127 1 98.44 114 VAL B N 1
ATOM 2168 C CA . VAL B 1 114 ? 4.051 2.104 2.873 1 98.44 114 VAL B CA 1
ATOM 2169 C C . VAL B 1 114 ? 3.938 2.402 4.367 1 98.44 114 VAL B C 1
ATOM 2171 O O . VAL B 1 114 ? 3.051 1.881 5.047 1 98.44 114 VAL B O 1
ATOM 2174 N N . ILE B 1 115 ? 4.738 3.273 4.898 1 98.56 115 ILE B N 1
ATOM 2175 C CA . ILE B 1 115 ? 4.699 3.572 6.328 1 98.56 115 ILE B CA 1
ATOM 2176 C C . ILE B 1 115 ? 3.348 4.18 6.691 1 98.56 115 ILE B C 1
ATOM 2178 O O . ILE B 1 115 ? 2.713 3.766 7.664 1 98.56 115 ILE B O 1
ATOM 2182 N N . VAL B 1 116 ? 2.863 5.109 5.902 1 97.81 116 VAL B N 1
ATOM 2183 C CA . VAL B 1 116 ? 1.623 5.82 6.199 1 97.81 116 VAL B CA 1
ATOM 2184 C C . VAL B 1 116 ? 0.445 4.852 6.133 1 97.81 116 VAL B C 1
ATOM 2186 O O . VAL B 1 116 ? -0.427 4.863 7.008 1 97.81 116 VAL B O 1
ATOM 2189 N N . THR B 1 117 ? 0.429 3.982 5.152 1 96.75 117 THR B N 1
ATOM 2190 C CA . THR B 1 117 ? -0.745 3.143 4.938 1 96.75 117 THR B CA 1
ATOM 2191 C C . THR B 1 117 ? -0.724 1.935 5.867 1 96.75 117 THR B C 1
ATOM 2193 O O . THR B 1 117 ? -1.757 1.299 6.09 1 96.75 117 THR B O 1
ATOM 2196 N N . ARG B 1 118 ? 0.439 1.633 6.496 1 97.06 118 ARG B N 1
ATOM 2197 C CA . ARG B 1 118 ? 0.533 0.428 7.312 1 97.06 118 ARG B CA 1
ATOM 2198 C C . ARG B 1 118 ? 0.643 0.778 8.797 1 97.06 118 ARG B C 1
ATOM 2200 O O . ARG B 1 118 ? 0.455 -0.083 9.656 1 97.06 118 ARG B O 1
ATOM 2207 N N . THR B 1 119 ? 0.898 1.987 9.102 1 96.44 119 THR B N 1
ATOM 2208 C CA . THR B 1 119 ? 1.232 2.396 10.461 1 96.44 119 THR B CA 1
ATOM 2209 C C . THR B 1 119 ? 0.109 2.029 11.43 1 96.44 119 THR B C 1
ATOM 2211 O O . THR B 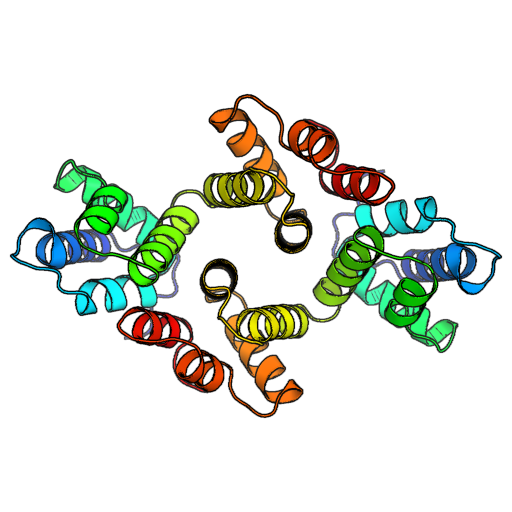1 119 ? 0.367 1.56 12.539 1 96.44 119 THR B O 1
ATOM 2214 N N . GLU B 1 120 ? -1.19 2.184 11.094 1 94.31 120 GLU B N 1
ATOM 2215 C CA . GLU B 1 120 ? -2.322 1.904 11.977 1 94.31 120 GLU B CA 1
ATOM 2216 C C . GLU B 1 120 ? -2.83 0.478 11.789 1 94.31 120 GLU B C 1
ATOM 2218 O O . GLU B 1 120 ? -3.9 0.123 12.289 1 94.31 120 GLU B O 1
ATOM 2223 N N . MET B 1 121 ? -2.145 -0.271 11.062 1 94.69 121 MET B N 1
ATOM 2224 C CA . MET B 1 121 ? -2.619 -1.608 10.719 1 94.69 121 MET B CA 1
ATOM 2225 C C . MET B 1 121 ? -1.682 -2.676 11.273 1 94.69 121 MET B C 1
ATOM 2227 O O . MET B 1 121 ? -1.924 -3.223 12.352 1 94.69 121 MET B O 1
ATOM 2231 N N . ASP B 1 122 ? -0.588 -2.9 10.734 1 96.62 122 ASP B N 1
ATOM 2232 C CA . ASP B 1 122 ? 0.243 -4.043 11.102 1 96.62 122 ASP B CA 1
ATOM 2233 C C . ASP B 1 122 ? 1.714 -3.641 11.203 1 96.62 122 ASP B C 1
ATOM 2235 O O . ASP B 1 122 ? 2.604 -4.465 10.977 1 96.62 122 ASP B O 1
ATOM 2239 N N . MET B 1 123 ? 2 -2.412 11.547 1 97.5 123 MET B N 1
ATOM 2240 C CA . MET B 1 123 ? 3.365 -1.893 11.57 1 97.5 123 MET B CA 1
ATOM 2241 C C . MET B 1 123 ? 4.215 -2.643 12.586 1 97.5 123 MET B C 1
ATOM 2243 O O . MET B 1 123 ? 5.406 -2.869 12.359 1 97.5 123 MET B O 1
ATOM 2247 N N . GLN B 1 124 ? 3.629 -3.029 13.703 1 97 124 GLN B N 1
ATOM 2248 C CA . GLN B 1 124 ? 4.402 -3.754 14.703 1 97 124 GLN B CA 1
ATOM 2249 C C . GLN B 1 124 ? 4.887 -5.094 14.156 1 97 124 GLN B C 1
ATOM 2251 O O . GLN B 1 124 ? 6.004 -5.527 14.461 1 97 124 GLN B O 1
ATOM 2256 N N . TYR B 1 125 ? 4.035 -5.715 13.359 1 97.69 125 TYR B N 1
ATOM 2257 C CA . TYR B 1 125 ? 4.43 -6.969 12.727 1 97.69 125 TYR B CA 1
ATOM 2258 C C . TYR B 1 125 ? 5.516 -6.738 11.688 1 97.69 125 TYR B C 1
ATOM 2260 O O . TYR B 1 125 ? 6.465 -7.523 11.586 1 97.69 125 TYR B O 1
ATOM 2268 N N . ILE B 1 126 ? 5.395 -5.664 10.922 1 98.62 126 ILE B N 1
ATOM 2269 C CA . ILE B 1 126 ? 6.383 -5.32 9.906 1 98.62 126 ILE B CA 1
ATOM 2270 C C . ILE B 1 126 ? 7.738 -5.066 10.57 1 98.62 126 ILE B C 1
ATOM 2272 O O . ILE B 1 126 ? 8.766 -5.562 10.102 1 98.62 126 ILE B O 1
ATOM 2276 N N . LYS B 1 127 ? 7.707 -4.344 11.68 1 98.38 127 LYS B N 1
ATOM 2277 C CA . LYS B 1 127 ? 8.938 -4.051 12.414 1 98.38 127 LYS B CA 1
ATOM 2278 C C . LYS B 1 127 ? 9.594 -5.332 12.906 1 98.38 127 LYS B C 1
ATOM 2280 O O . LYS B 1 127 ? 10.812 -5.492 12.805 1 98.38 127 LYS B O 1
ATOM 2285 N N . ALA B 1 128 ? 8.82 -6.207 13.422 1 98.25 128 ALA B N 1
ATOM 2286 C CA . ALA B 1 128 ? 9.344 -7.473 13.93 1 98.25 128 ALA B CA 1
ATOM 2287 C C . ALA B 1 128 ? 9.984 -8.289 12.805 1 98.25 128 ALA B C 1
ATOM 2289 O O . ALA B 1 128 ? 11.094 -8.805 12.961 1 98.25 128 ALA B O 1
ATOM 2290 N N . GLU B 1 129 ? 9.281 -8.391 11.688 1 98.56 129 GLU B N 1
ATOM 2291 C CA . GLU B 1 129 ? 9.805 -9.156 10.562 1 98.56 129 GLU B CA 1
ATOM 2292 C C . GLU B 1 129 ? 11.047 -8.492 9.969 1 98.56 129 GLU B C 1
ATOM 2294 O O . GLU B 1 129 ? 11.953 -9.18 9.5 1 98.56 129 GLU B O 1
ATOM 2299 N N . TYR B 1 130 ? 11.039 -7.18 9.969 1 98.56 130 TYR B N 1
ATOM 2300 C CA . TYR B 1 130 ? 12.211 -6.457 9.477 1 98.56 130 TYR B CA 1
ATOM 2301 C C . TYR B 1 130 ? 13.445 -6.793 10.305 1 98.56 130 TYR B C 1
ATOM 2303 O O . TYR B 1 130 ? 14.508 -7.105 9.75 1 98.56 130 TYR B O 1
ATOM 2311 N N . TYR B 1 131 ? 13.281 -6.699 11.586 1 98.25 131 TYR B N 1
ATOM 2312 C CA . TYR B 1 131 ? 14.391 -7 12.484 1 98.25 131 TYR B CA 1
ATOM 2313 C C . TYR B 1 131 ? 14.844 -8.445 12.32 1 98.25 131 TYR B C 1
ATOM 2315 O O . TYR B 1 131 ? 16.047 -8.727 12.266 1 98.25 131 TYR B O 1
ATOM 2323 N N . LYS B 1 132 ? 13.914 -9.305 12.328 1 98.31 132 LYS B N 1
ATOM 2324 C CA . LYS B 1 132 ? 14.219 -10.727 12.172 1 98.31 132 LYS B CA 1
ATOM 2325 C C . LYS B 1 132 ? 15.023 -10.984 10.906 1 98.31 132 LYS B C 1
ATOM 2327 O O . LYS B 1 132 ? 15.977 -11.766 10.914 1 98.31 132 LYS B O 1
ATOM 2332 N N . LYS B 1 133 ? 14.656 -10.336 9.852 1 98.19 133 LYS B N 1
ATOM 2333 C CA . LYS B 1 133 ? 15.242 -10.648 8.555 1 98.19 133 LYS B CA 1
ATOM 2334 C C . LYS B 1 133 ? 16.578 -9.922 8.367 1 98.19 133 LYS B C 1
ATOM 2336 O O . LYS B 1 133 ? 17.5 -10.461 7.75 1 98.19 133 LYS B O 1
ATOM 2341 N N . TYR B 1 134 ? 16.688 -8.75 8.914 1 97.69 134 TYR B N 1
ATOM 2342 C CA . TYR B 1 134 ? 17.828 -7.941 8.508 1 97.69 134 TYR B CA 1
ATOM 2343 C C . TYR B 1 134 ? 18.734 -7.633 9.703 1 97.69 134 TYR B C 1
ATOM 2345 O O . TYR B 1 134 ? 19.797 -7.047 9.547 1 97.69 134 TYR B O 1
ATOM 2353 N N . GLY B 1 135 ? 18.328 -7.902 10.906 1 97.31 135 GLY B N 1
ATOM 2354 C CA . GLY B 1 135 ? 19.156 -7.719 12.094 1 97.31 135 GLY B CA 1
ATOM 2355 C C . GLY B 1 135 ? 19.266 -6.27 12.523 1 97.31 135 GLY B C 1
ATOM 2356 O O . GLY B 1 135 ? 20.125 -5.926 13.344 1 97.31 135 GLY B O 1
ATOM 2357 N N . LYS B 1 136 ? 18.562 -5.453 11.883 1 96.56 136 LYS B N 1
ATOM 2358 C CA . LYS B 1 136 ? 18.453 -4.027 12.18 1 96.56 136 LYS B CA 1
ATOM 2359 C C . LYS B 1 136 ? 17 -3.592 12.297 1 96.56 136 LYS B C 1
ATOM 2361 O O . LYS B 1 136 ? 16.141 -4.09 11.562 1 96.56 136 LYS B O 1
ATOM 2366 N N . THR B 1 137 ? 16.688 -2.713 13.258 1 97.81 137 THR B N 1
ATOM 2367 C CA . THR B 1 137 ? 15.305 -2.283 13.398 1 97.81 137 THR B CA 1
ATOM 2368 C C . THR B 1 137 ? 14.891 -1.409 12.219 1 97.81 137 THR B C 1
ATOM 2370 O O . THR B 1 137 ? 15.719 -0.708 11.633 1 97.81 137 THR B O 1
ATOM 2373 N N . LEU B 1 138 ? 13.68 -1.447 11.938 1 98.25 138 LEU B N 1
ATOM 2374 C CA . LEU B 1 138 ? 13.148 -0.563 10.906 1 98.25 138 LEU B CA 1
ATOM 2375 C C . LEU B 1 138 ? 13.398 0.898 11.258 1 98.25 138 LEU B C 1
ATOM 2377 O O . LEU B 1 138 ? 13.734 1.704 10.391 1 98.25 138 LEU B O 1
ATOM 2381 N N . THR B 1 139 ? 13.25 1.248 12.562 1 97.88 139 THR B N 1
ATOM 2382 C CA . THR B 1 139 ? 13.477 2.604 13.047 1 97.88 139 THR B CA 1
ATOM 2383 C C . THR B 1 139 ? 14.906 3.049 12.766 1 97.88 139 THR B C 1
ATOM 2385 O O . THR B 1 139 ? 15.133 4.164 12.289 1 97.88 139 THR B O 1
ATOM 2388 N N . ASP B 1 140 ? 15.859 2.193 12.961 1 97.38 140 ASP B N 1
ATOM 2389 C CA . ASP B 1 140 ? 17.25 2.508 12.688 1 97.38 140 ASP B CA 1
ATOM 2390 C C . ASP B 1 140 ? 17.5 2.678 11.188 1 97.38 140 ASP B C 1
ATOM 2392 O O . ASP B 1 140 ? 18.25 3.555 10.773 1 97.38 140 ASP B O 1
ATOM 2396 N N . ALA B 1 141 ? 16.938 1.798 10.422 1 97.56 141 ALA B N 1
ATOM 2397 C CA . ALA B 1 141 ? 17.094 1.885 8.969 1 97.56 141 ALA B CA 1
ATOM 2398 C C . ALA B 1 141 ? 16.531 3.203 8.438 1 97.56 141 ALA B C 1
ATOM 2400 O O . ALA B 1 141 ? 17.203 3.902 7.672 1 97.56 141 ALA B O 1
ATOM 2401 N N . VAL B 1 142 ? 15.352 3.578 8.875 1 98.12 142 VAL B N 1
ATOM 2402 C CA . VAL B 1 142 ? 14.727 4.824 8.438 1 98.12 142 VAL B CA 1
ATOM 2403 C C . VAL B 1 142 ? 15.578 6.012 8.898 1 98.12 142 VAL B C 1
ATOM 2405 O O . VAL B 1 142 ? 15.789 6.957 8.141 1 98.12 142 VAL B O 1
ATOM 2408 N N . HIS B 1 143 ? 16.047 5.922 10.133 1 97.31 143 HIS B N 1
ATOM 2409 C CA . HIS B 1 143 ? 16.891 6.98 10.664 1 97.31 143 HIS B CA 1
ATOM 2410 C C . HIS B 1 143 ? 18.125 7.195 9.789 1 97.31 143 HIS B C 1
ATOM 2412 O O . HIS B 1 143 ? 18.484 8.336 9.5 1 97.31 143 HIS B O 1
ATOM 2418 N N . SER B 1 144 ? 18.734 6.133 9.344 1 96.69 144 SER B N 1
ATOM 2419 C CA . SER B 1 144 ? 20 6.203 8.609 1 96.69 144 SER B CA 1
ATOM 2420 C C . SER B 1 144 ? 19.781 6.637 7.168 1 96.69 144 SER B C 1
ATOM 2422 O O . SER B 1 144 ? 20.656 7.25 6.555 1 96.69 144 SER B O 1
ATOM 2424 N N . GLU B 1 145 ? 18.578 6.312 6.66 1 97.25 145 GLU B N 1
ATOM 2425 C CA . GLU B 1 145 ? 18.391 6.461 5.219 1 97.25 145 GLU B CA 1
ATOM 2426 C C . GLU B 1 145 ? 17.594 7.723 4.895 1 97.25 145 GLU B C 1
ATOM 2428 O O . GLU B 1 145 ? 17.312 8.008 3.729 1 97.25 145 GLU B O 1
ATOM 2433 N N . THR B 1 146 ? 17.141 8.477 5.898 1 97.19 146 THR B N 1
ATOM 2434 C CA . THR B 1 146 ? 16.406 9.719 5.711 1 97.19 146 THR B CA 1
ATOM 2435 C C . TH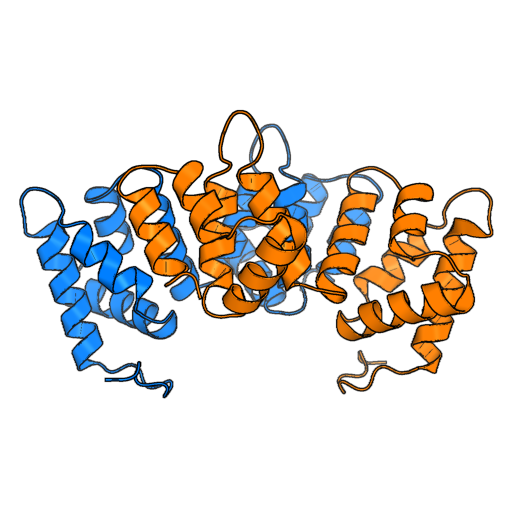R B 1 146 ? 16.984 10.836 6.559 1 97.19 146 THR B C 1
ATOM 2437 O O . THR B 1 146 ? 17.891 10.602 7.367 1 97.19 146 THR B O 1
ATOM 2440 N N . SER B 1 147 ? 16.453 12.062 6.293 1 95.81 147 SER B N 1
ATOM 2441 C CA . SER B 1 147 ? 17.031 13.195 7 1 95.81 147 SER B CA 1
ATOM 2442 C C . SER B 1 147 ? 15.984 14.266 7.293 1 95.81 147 SER B C 1
ATOM 2444 O O . SER B 1 147 ? 14.844 14.156 6.848 1 95.81 147 SER B O 1
ATOM 2446 N N . SER B 1 148 ? 16.422 15.203 8.305 1 94.94 148 SER B N 1
ATOM 2447 C CA . SER B 1 148 ? 15.703 16.453 8.562 1 94.94 148 SER B CA 1
ATOM 2448 C C . SER B 1 148 ? 14.32 16.172 9.156 1 94.94 148 SER B C 1
ATOM 2450 O O . SER B 1 148 ? 14.141 15.219 9.898 1 94.94 148 SER B O 1
ATOM 2452 N N . ASN B 1 149 ? 13.398 17.047 8.93 1 94.88 149 ASN B N 1
ATOM 2453 C CA . ASN B 1 149 ? 12.047 16.969 9.477 1 94.88 149 ASN B CA 1
ATOM 2454 C C . ASN B 1 149 ? 11.305 15.75 8.93 1 94.88 149 ASN B C 1
ATOM 2456 O O . ASN B 1 149 ? 10.484 15.156 9.625 1 94.88 149 ASN B O 1
ATOM 2460 N N . TYR B 1 150 ? 11.742 15.383 7.77 1 97.31 150 TYR B N 1
ATOM 2461 C CA . TYR B 1 150 ? 11.164 14.188 7.168 1 97.31 150 TYR B CA 1
ATOM 2462 C C . TYR B 1 150 ? 11.516 12.945 7.98 1 97.31 150 TYR B C 1
ATOM 2464 O O . TYR B 1 150 ? 10.641 12.148 8.312 1 97.31 150 TYR B O 1
ATOM 2472 N N . ARG B 1 151 ? 12.727 12.836 8.383 1 97.44 151 ARG B N 1
ATOM 2473 C CA . ARG B 1 151 ? 13.18 11.734 9.234 1 97.44 151 ARG B CA 1
ATOM 2474 C C . ARG B 1 151 ? 12.422 11.711 10.555 1 97.44 151 ARG B C 1
ATOM 2476 O O . ARG B 1 151 ? 11.875 10.68 10.945 1 97.44 151 ARG B O 1
ATOM 2483 N N . THR B 1 152 ? 12.383 12.82 11.203 1 97.25 152 THR B N 1
ATOM 2484 C CA . THR B 1 152 ? 11.758 12.906 12.516 1 97.25 152 THR B CA 1
ATOM 2485 C C . THR B 1 152 ? 10.273 12.539 12.43 1 97.25 152 THR B C 1
ATOM 2487 O O . THR B 1 152 ? 9.734 11.906 13.336 1 97.25 152 THR B O 1
ATOM 2490 N N . PHE B 1 153 ? 9.727 12.961 11.344 1 98 153 PHE B N 1
ATOM 2491 C CA . PHE B 1 153 ? 8.305 12.68 11.164 1 98 153 PHE B CA 1
ATOM 2492 C C . PHE B 1 153 ? 8.07 11.188 10.977 1 98 153 PHE B C 1
ATOM 2494 O O . PHE B 1 153 ? 7.227 10.594 11.664 1 98 153 PHE B O 1
ATOM 2501 N N . LEU B 1 154 ? 8.797 10.516 10.055 1 98.31 154 LEU B N 1
ATOM 2502 C CA . LEU B 1 154 ? 8.633 9.078 9.828 1 98.31 154 LEU B CA 1
ATOM 2503 C C . LEU B 1 154 ? 8.883 8.289 11.109 1 98.31 154 LEU B C 1
ATOM 2505 O O . LEU B 1 154 ? 8.18 7.324 11.391 1 98.31 154 LEU B O 1
ATOM 2509 N N . LEU B 1 155 ? 9.883 8.695 11.859 1 97.81 155 LEU B N 1
ATOM 2510 C CA . LEU B 1 155 ? 10.195 8.008 13.109 1 97.81 155 LEU B CA 1
ATOM 2511 C C . LEU B 1 155 ? 9.047 8.148 14.102 1 97.81 155 LEU B C 1
ATOM 2513 O O . LEU B 1 155 ? 8.773 7.223 14.867 1 97.81 155 LEU B O 1
ATOM 2517 N N . SER B 1 156 ? 8.359 9.266 14.109 1 96.94 156 SER B N 1
ATOM 2518 C CA . SER B 1 156 ? 7.195 9.453 14.969 1 96.94 156 SER B CA 1
ATOM 2519 C C . SER B 1 156 ? 6.059 8.523 14.57 1 96.94 156 SER B C 1
ATOM 2521 O O . SER B 1 156 ? 5.348 7.996 15.43 1 96.94 156 SER B O 1
ATOM 2523 N N . LEU B 1 157 ? 5.875 8.312 13.297 1 97.31 157 LEU B N 1
ATOM 2524 C CA . LEU B 1 157 ? 4.836 7.41 12.805 1 97.31 157 LEU B CA 1
ATOM 2525 C C . LEU B 1 157 ? 5.129 5.973 13.227 1 97.31 157 LEU B C 1
ATOM 2527 O O . LEU B 1 157 ? 4.211 5.219 13.555 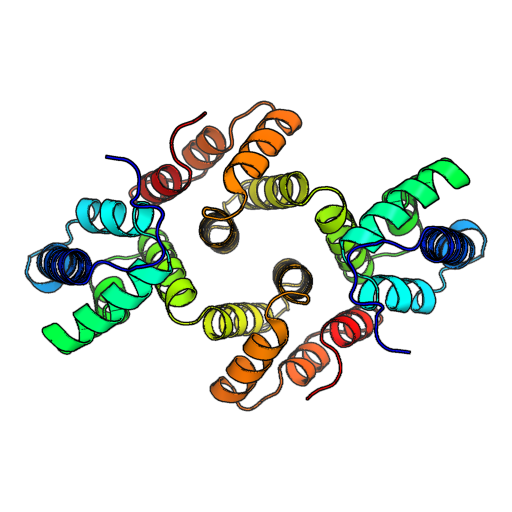1 97.31 157 LEU B O 1
ATOM 2531 N N . LEU B 1 158 ? 6.391 5.609 13.141 1 97.06 158 LEU B N 1
ATOM 2532 C CA . LEU B 1 158 ? 6.797 4.246 13.461 1 97.06 158 LEU B CA 1
ATOM 2533 C C . LEU B 1 158 ? 6.695 3.986 14.961 1 97.06 158 LEU B C 1
ATOM 2535 O O . LEU B 1 158 ? 6.516 2.842 15.383 1 97.06 158 LEU B O 1
ATOM 2539 N N . GLY B 1 159 ? 6.758 5.023 15.727 1 90.06 159 GLY B N 1
ATOM 2540 C CA . GLY B 1 159 ? 6.738 4.852 17.172 1 90.06 159 GLY B CA 1
ATOM 2541 C C . GLY B 1 159 ? 8.047 4.332 17.734 1 90.06 159 GLY B C 1
ATOM 2542 O O . GLY B 1 159 ? 9.039 4.23 17 1 90.06 159 GLY B O 1
ATOM 2543 N N . PRO B 1 160 ? 8.023 4.102 19.094 1 78.88 160 PRO B N 1
ATOM 2544 C CA . PRO B 1 160 ? 9.25 3.666 19.75 1 78.88 160 PRO B CA 1
ATOM 2545 C C . PRO B 1 160 ? 9.695 2.271 19.312 1 78.88 160 PRO B C 1
ATOM 2547 O O . PRO B 1 160 ? 8.883 1.488 18.812 1 78.88 160 PRO B O 1
ATOM 2550 N N . ASN B 1 161 ? 10.938 2.094 19.266 1 69.06 161 ASN B N 1
ATOM 2551 C CA . ASN B 1 161 ? 11.539 0.819 18.906 1 69.06 161 ASN B CA 1
ATOM 2552 C C . ASN B 1 161 ? 11.133 -0.292 19.859 1 69.06 161 ASN B C 1
ATOM 2554 O O . ASN B 1 161 ? 11.359 -0.192 21.078 1 69.06 161 ASN B O 1
ATOM 2558 N N . THR B 1 162 ? 9.922 -0.626 19.891 1 56.28 162 THR B N 1
ATOM 2559 C CA . THR B 1 162 ? 9.711 -1.768 20.766 1 56.28 162 THR B CA 1
ATOM 2560 C C . THR B 1 162 ? 10.055 -3.072 20.062 1 56.28 162 THR B C 1
ATOM 2562 O O . THR B 1 162 ? 9.984 -3.154 18.828 1 56.28 162 THR B O 1
#

pLDDT: mean 93.55, std 13.24, range [22.44, 98.69]

Solvent-accessible surface area (backbone atoms only — not comparable to full-atom values): 17519 Å² total; per-residue (Å²): 129,76,78,78,76,66,89,70,68,53,65,67,58,30,48,50,50,26,50,50,49,42,54,30,25,82,70,42,92,62,54,46,58,64,61,53,42,49,52,67,46,71,50,51,48,71,43,50,29,49,21,40,53,46,25,25,73,74,69,72,48,49,47,66,60,51,43,61,73,52,43,58,69,68,42,30,50,47,54,48,49,50,51,38,44,34,64,37,45,31,48,40,50,26,50,52,48,49,57,24,52,47,79,97,52,56,40,59,68,59,41,42,51,52,51,63,72,29,48,90,70,49,38,71,48,19,37,51,36,25,25,72,74,67,76,45,47,51,65,56,51,47,53,73,60,43,56,72,68,36,28,56,40,54,45,50,47,67,47,74,90,118,129,76,77,78,76,69,86,72,68,54,64,66,60,31,48,50,50,26,50,50,49,42,54,30,23,81,70,40,91,63,52,47,58,64,60,52,43,52,52,65,47,71,50,52,49,71,42,49,30,50,21,40,53,46,26,26,72,74,67,73,46,50,48,65,60,50,44,61,73,53,43,57,68,66,41,29,50,47,54,48,49,49,50,38,44,32,63,37,48,30,48,39,52,25,49,53,48,48,56,25,53,46,77,99,52,55,40,59,68,60,40,42,51,51,49,63,73,29,46,90,70,49,37,69,50,20,38,51,36,25,24,71,74,66,76,42,48,48,65,56,52,48,55,72,58,43,56,72,69,36,26,58,39,53,47,50,48,68,46,76,88,117

Radius of gyration: 21.59 Å; Cα contacts (8 Å, |Δi|>4): 371; chains: 2; bounding box: 44×66×51 Å